Protein AF-A0A6V7IGI0-F1 (afdb_monomer)

Nearest PDB structures (foldseek):
  8glv-assembly1_Fm  TM=7.575E-01  e=4.297E-06  Chlamydomonas reinhardtii
  8j07-assembly1_g1  TM=6.860E-01  e=1.631E-05  Homo sapiens
  8j07-assembly1_r0  TM=7.716E-01  e=4.313E-04  Homo sapiens
  8glv-assembly1_Lo  TM=7.550E-01  e=8.930E-04  Chlamydomonas reinhardtii
  6zyw-assembly1_B  TM=7.122E-01  e=1.014E+00  Tetrahymena thermophila SB210

InterPro domains:
  IPR026983 Dynein heavy chain [PTHR45703] (3-190)
  IPR027417 P-loop containing nucleoside triphosphate hydrolase [G3DSA:3.40.50.300] (93-192)
  IPR027417 P-loop containing nucleoside triphosphate hydrolase [SSF52540] (94-161)
  IPR041466 Dynein heavy chain, AAA 5 extension domain [PF17852] (2-83)

Secondary structure (DSSP, 8-state):
-HHHHHHIIIIITTS-HHHHHHHHHHHHHTTSSS--HHHHHHTT--TT----SSPPSSPPPSSS-GGGEEEE-STT-EEEEHHHHHHTSPPPPTTS-GGG-----HHHHHHHHHHHHHHTTT--------TTSSHHHHHHHIIIIIS-TTTB--------TT--HHHHHHHHHTTSEEEETTEEESSTT-B-

pLDDT: mean 90.81, std 5.13, range [72.56, 97.25]

Mean predicted aligned error: 5.68 Å

Solvent-accessible surface area (backbone atoms only — not comparable to full-atom values): 12210 Å² total; per-residue (Å²): 73,69,67,58,50,50,49,48,53,70,62,51,59,77,48,57,76,86,51,44,59,58,49,36,53,52,57,53,37,58,70,30,61,62,60,53,66,68,56,38,62,74,67,67,53,60,89,83,72,70,35,51,82,67,84,69,95,47,66,75,74,86,69,81,53,71,84,50,46,44,66,43,78,64,85,93,43,47,71,45,52,45,63,59,60,55,70,68,54,78,80,82,66,90,84,59,56,76,94,73,66,75,84,84,42,63,66,54,53,52,48,54,52,51,48,52,60,33,52,78,66,76,40,90,82,85,89,83,77,70,88,90,72,51,62,69,57,53,53,49,47,38,48,71,72,72,41,60,67,79,45,38,48,82,79,90,81,86,85,57,100,82,64,45,72,66,58,51,50,51,60,54,55,77,72,42,43,78,76,51,96,96,39,70,38,53,60,91,85,39,38,106

Radius of gyration: 21.33 Å; Cα contacts (8 Å, |Δi|>4): 155; chains: 1; bounding box: 50×40×55 Å

Organism: NCBI:txid1563983

Foldseek 3Di:
DVVLLCCCCVPVVPDDPVCQVVVQVLSLQLLDLARDPVNCVVVVPDPPSGHDNDHDPADDDPPDGPLQWDWDPPDVIHIDGLVVVQVPDDDDDPPDDPVLDDDDDSVLSVVLVVCVVQVVVVHDDDDDDDPPPCVVVSVCCSQPPVDDCQAEDDDDDDDDPPCDPVNVVCSVVVQWDDPDVVDTADDPNYHD

Sequence (192 aa):
GSFFFSCIWALGGTLMVDHREWFNDLFRALLLPELPEEIKKRFSLPPEITSSSEPYISTIPPEGSVYDYKFSKEGKGRWTPWIEDLKSIPPIPKDIPVNQIIVNTIETVRYFYLFKNLVNQHKPVLLVGPTGTGKSVYIMEFLLKRNNPQVFKPLFITFSAQTTANQTQDMIMSKMDKRKKGVYGAPPGKYW

Structure (mmCIF, N/CA/C/O backbone):
data_AF-A0A6V7IGI0-F1
#
_entry.id   AF-A0A6V7IGI0-F1
#
loop_
_atom_site.group_PDB
_atom_site.id
_atom_site.type_symbol
_atom_site.label_atom_id
_atom_site.label_alt_id
_atom_site.label_comp_id
_atom_site.label_asym_id
_atom_site.label_entity_id
_atom_site.label_seq_id
_atom_site.pdbx_PDB_ins_code
_atom_site.Cartn_x
_atom_site.Cartn_y
_atom_site.Cartn_z
_atom_site.occupancy
_atom_site.B_iso_or_equiv
_atom_site.auth_seq_id
_atom_site.auth_comp_id
_atom_site.auth_asym_id
_atom_site.auth_atom_id
_atom_site.pdbx_PDB_model_num
ATOM 1 N N . GLY A 1 1 ? 1.543 -11.346 -14.920 1.00 89.12 1 GLY A N 1
ATOM 2 C CA . GLY A 1 1 ? 0.614 -10.350 -14.351 1.00 89.12 1 GLY A CA 1
ATOM 3 C C . GLY A 1 1 ? 0.551 -10.383 -12.832 1.00 89.12 1 GLY A C 1
ATOM 4 O O . GLY A 1 1 ? 1.304 -9.658 -12.199 1.00 89.12 1 GLY A O 1
ATOM 5 N N . SER A 1 2 ? -0.303 -11.220 -12.224 1.00 91.75 2 SER A N 1
ATOM 6 C CA . SER A 1 2 ? -0.574 -11.147 -10.769 1.00 91.75 2 SER A CA 1
ATOM 7 C C . SER A 1 2 ? 0.660 -11.331 -9.886 1.00 91.75 2 SER A C 1
ATOM 9 O O . SER A 1 2 ? 0.753 -10.661 -8.866 1.00 91.75 2 SER A O 1
ATOM 11 N N . PHE A 1 3 ? 1.583 -12.222 -10.261 1.00 92.50 3 PHE A N 1
ATOM 12 C CA . PHE A 1 3 ? 2.845 -12.403 -9.541 1.00 92.50 3 PHE A CA 1
ATOM 13 C C . PHE A 1 3 ? 3.661 -11.102 -9.518 1.00 92.50 3 PHE A C 1
ATOM 15 O O . PHE A 1 3 ? 3.985 -10.606 -8.447 1.00 92.50 3 PHE A O 1
ATOM 22 N N . PHE A 1 4 ? 3.87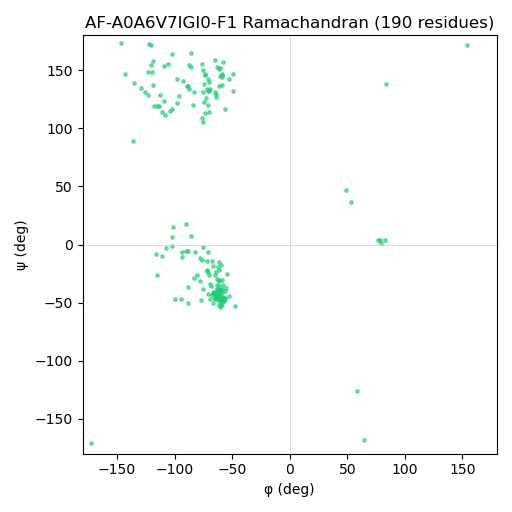6 -10.483 -10.683 1.00 94.69 4 PHE A N 1
ATOM 23 C CA . PHE A 1 4 ? 4.600 -9.213 -10.788 1.00 94.69 4 PHE A CA 1
ATOM 24 C C . PHE A 1 4 ? 3.938 -8.090 -9.996 1.00 94.69 4 PHE A C 1
ATOM 26 O O . PHE A 1 4 ? 4.624 -7.369 -9.282 1.00 94.69 4 PHE A O 1
ATOM 33 N N . PHE A 1 5 ? 2.608 -7.975 -10.067 1.00 96.00 5 PHE A N 1
ATOM 34 C CA . PHE A 1 5 ? 1.870 -6.998 -9.269 1.00 96.00 5 PHE A CA 1
ATOM 35 C C . PHE A 1 5 ? 2.125 -7.190 -7.770 1.00 96.00 5 PHE A C 1
ATOM 37 O O . PHE A 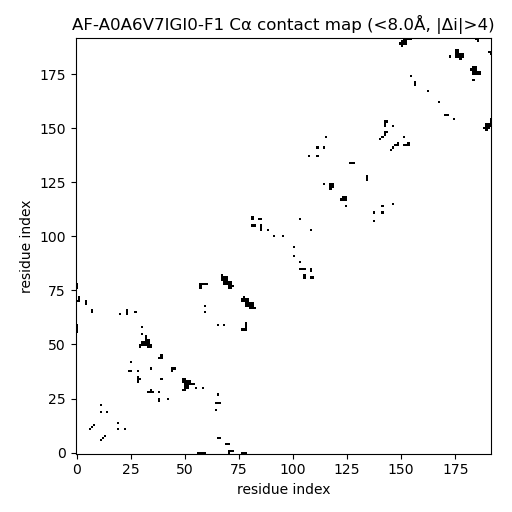1 5 ? 2.424 -6.227 -7.069 1.00 96.00 5 PHE A O 1
ATOM 44 N N . SER A 1 6 ? 2.065 -8.432 -7.285 1.00 95.06 6 SER A N 1
ATOM 45 C CA . SER A 1 6 ? 2.388 -8.739 -5.892 1.00 95.06 6 SER A CA 1
ATOM 46 C C . SER A 1 6 ? 3.836 -8.382 -5.544 1.00 95.06 6 SER A C 1
ATOM 48 O O . SER A 1 6 ? 4.057 -7.774 -4.504 1.00 95.06 6 SER A O 1
ATOM 50 N N . CYS A 1 7 ? 4.813 -8.696 -6.403 1.00 95.38 7 CYS A N 1
ATOM 51 C CA . CYS A 1 7 ? 6.226 -8.366 -6.178 1.00 95.38 7 CYS A CA 1
ATOM 52 C C . CYS A 1 7 ? 6.473 -6.853 -6.099 1.00 95.38 7 CYS A C 1
ATOM 54 O O . CYS A 1 7 ? 7.185 -6.408 -5.202 1.00 95.38 7 CYS A O 1
ATOM 56 N N . ILE A 1 8 ? 5.856 -6.062 -6.985 1.00 96.88 8 ILE A N 1
ATOM 57 C CA . ILE A 1 8 ? 5.980 -4.594 -6.984 1.00 96.88 8 ILE A CA 1
ATOM 58 C C . ILE A 1 8 ? 5.554 -4.022 -5.631 1.00 96.88 8 ILE A C 1
ATOM 60 O O . ILE A 1 8 ? 6.263 -3.203 -5.056 1.00 96.88 8 ILE A O 1
ATOM 64 N N . TRP A 1 9 ? 4.425 -4.474 -5.085 1.00 95.88 9 TRP A N 1
ATOM 65 C CA . TRP A 1 9 ? 3.921 -3.943 -3.818 1.00 95.88 9 TRP A CA 1
ATOM 66 C C . TRP A 1 9 ? 4.562 -4.575 -2.582 1.00 95.88 9 TRP A C 1
ATOM 68 O O . TRP A 1 9 ? 4.677 -3.898 -1.564 1.00 95.88 9 TRP A O 1
ATOM 78 N N . ALA A 1 10 ? 5.010 -5.830 -2.661 1.00 95.00 10 ALA A N 1
ATOM 79 C CA . ALA A 1 10 ? 5.680 -6.510 -1.555 1.00 95.00 10 ALA A CA 1
ATOM 80 C C . ALA A 1 10 ? 7.126 -6.036 -1.354 1.00 95.00 10 ALA A C 1
ATOM 82 O O . ALA A 1 10 ? 7.564 -5.911 -0.216 1.00 95.00 10 ALA A O 1
ATOM 83 N N . LEU A 1 11 ? 7.856 -5.776 -2.443 1.00 95.50 11 LEU A N 1
ATOM 84 C CA . LEU A 1 11 ? 9.265 -5.371 -2.401 1.00 95.50 11 LEU A CA 1
ATOM 85 C C . LEU A 1 11 ? 9.418 -3.858 -2.570 1.00 95.50 11 LEU A C 1
ATOM 87 O O . LEU A 1 11 ? 10.127 -3.204 -1.813 1.00 95.50 11 LEU A O 1
ATOM 91 N N . GLY A 1 12 ? 8.727 -3.295 -3.559 1.00 94.94 12 GLY A N 1
ATOM 92 C CA . GLY A 1 12 ? 8.819 -1.882 -3.908 1.00 94.94 12 GLY A CA 1
ATOM 93 C C . GLY A 1 12 ? 7.989 -0.958 -3.014 1.00 94.94 12 GLY A C 1
ATOM 94 O O . GLY A 1 12 ? 8.333 0.207 -2.817 1.00 94.94 12 GLY A O 1
ATOM 95 N N . GLY A 1 13 ? 6.910 -1.475 -2.416 1.00 91.69 13 GLY A N 1
ATOM 96 C CA . GLY A 1 13 ? 6.000 -0.690 -1.576 1.00 91.69 13 GLY A CA 1
ATOM 97 C C . GLY A 1 13 ? 6.663 -0.090 -0.330 1.00 91.69 13 GLY A C 1
ATOM 98 O O . GLY A 1 13 ? 6.289 1.006 0.088 1.00 91.69 13 GLY A O 1
ATOM 99 N N . THR A 1 14 ? 7.664 -0.775 0.228 1.00 91.38 14 THR A N 1
ATOM 100 C CA . THR A 1 14 ? 8.410 -0.356 1.427 1.00 91.38 14 THR A CA 1
ATOM 101 C C . THR A 1 14 ? 9.618 0.526 1.122 1.00 91.38 14 THR A C 1
ATOM 103 O O . THR A 1 14 ? 10.260 1.012 2.051 1.00 91.38 14 THR A O 1
ATOM 106 N N . LEU A 1 15 ? 9.952 0.729 -0.155 1.00 94.50 15 LEU A N 1
ATOM 107 C CA . LEU A 1 15 ? 11.075 1.573 -0.543 1.00 94.50 15 LEU A CA 1
ATOM 108 C C . LEU A 1 15 ? 10.750 3.054 -0.343 1.00 94.50 15 LEU A C 1
ATOM 110 O O . LEU A 1 15 ? 9.620 3.507 -0.569 1.00 94.50 15 LEU A O 1
ATOM 114 N N . MET A 1 16 ? 11.787 3.813 0.013 1.00 91.19 16 MET A N 1
ATOM 115 C CA . MET A 1 16 ? 11.751 5.274 -0.033 1.00 91.19 16 MET A CA 1
ATOM 116 C C . MET A 1 16 ? 11.495 5.744 -1.466 1.00 91.19 16 MET A C 1
ATOM 118 O O . MET A 1 16 ? 11.873 5.062 -2.419 1.00 91.19 16 MET A O 1
ATOM 122 N N . VAL A 1 17 ? 10.881 6.920 -1.608 1.00 88.25 17 VAL A N 1
ATOM 123 C CA . VAL A 1 17 ? 10.487 7.484 -2.909 1.00 88.25 17 VAL A CA 1
ATOM 124 C C . VAL A 1 17 ? 11.665 7.519 -3.885 1.00 88.25 17 VAL A C 1
ATOM 126 O O . VAL A 1 17 ? 11.524 7.032 -5.003 1.00 88.25 17 VAL A O 1
ATOM 129 N N . ASP A 1 18 ? 12.837 7.950 -3.422 1.00 91.19 18 ASP A N 1
ATOM 130 C CA . ASP A 1 18 ? 14.045 8.088 -4.248 1.00 91.19 18 ASP A CA 1
ATOM 131 C C . ASP A 1 18 ? 14.565 6.747 -4.801 1.00 91.19 18 ASP A C 1
ATOM 133 O O . ASP A 1 18 ? 15.204 6.700 -5.846 1.00 91.19 18 ASP A O 1
ATOM 137 N N . HIS A 1 19 ? 14.245 5.625 -4.146 1.00 94.31 19 HIS A N 1
ATOM 138 C CA . HIS A 1 19 ? 14.654 4.286 -4.589 1.00 94.31 19 HIS A CA 1
ATOM 139 C C . HIS A 1 19 ? 13.601 3.595 -5.466 1.00 94.31 19 HIS A C 1
ATOM 141 O O . HIS A 1 19 ? 13.851 2.515 -6.006 1.00 94.31 19 HIS A O 1
ATOM 147 N N . ARG A 1 20 ? 12.408 4.184 -5.624 1.00 94.75 20 ARG A N 1
ATOM 148 C CA . ARG A 1 20 ? 11.345 3.594 -6.451 1.00 94.75 20 ARG A CA 1
ATOM 149 C C . ARG A 1 20 ? 11.687 3.619 -7.931 1.00 94.75 20 ARG A C 1
ATOM 151 O O . ARG A 1 20 ? 11.319 2.682 -8.634 1.00 94.75 20 ARG A O 1
ATOM 158 N N . GLU A 1 21 ? 12.399 4.644 -8.389 1.00 95.12 21 GLU A N 1
ATOM 159 C CA . GLU A 1 21 ? 12.893 4.716 -9.765 1.00 95.12 21 GLU A CA 1
ATOM 160 C C . GLU A 1 21 ? 13.897 3.593 -10.040 1.00 95.12 21 GLU A C 1
ATOM 162 O O . GLU A 1 21 ? 13.748 2.841 -10.997 1.00 95.12 21 GLU A O 1
ATOM 167 N N . TRP A 1 22 ? 14.842 3.370 -9.124 1.00 95.75 22 TRP A N 1
ATOM 168 C CA . TRP A 1 22 ? 15.826 2.295 -9.257 1.00 95.75 22 TRP A CA 1
ATOM 169 C C . TRP A 1 22 ? 15.163 0.917 -9.259 1.00 95.75 22 TRP A C 1
ATOM 171 O O . TRP A 1 22 ? 15.516 0.054 -10.060 1.00 95.75 22 TRP A O 1
ATOM 181 N N . PHE A 1 23 ? 14.164 0.719 -8.394 1.00 97.06 23 PHE A N 1
ATOM 182 C CA . PHE A 1 23 ? 13.358 -0.495 -8.409 1.00 97.06 23 PHE A CA 1
ATOM 183 C C . PHE A 1 23 ? 12.609 -0.663 -9.731 1.00 97.06 23 PHE A C 1
ATOM 185 O O . PHE A 1 23 ? 12.586 -1.764 -10.264 1.00 97.06 23 PHE A O 1
ATOM 192 N N . ASN A 1 24 ? 12.004 0.401 -10.266 1.00 96.56 24 ASN A N 1
ATOM 193 C CA . ASN A 1 24 ? 11.331 0.361 -11.561 1.00 96.56 24 ASN A CA 1
ATOM 194 C C . ASN A 1 24 ? 12.285 -0.095 -12.672 1.00 96.56 24 ASN A C 1
ATOM 196 O O . ASN A 1 24 ? 11.934 -1.004 -13.422 1.00 96.56 24 ASN A O 1
ATOM 200 N N . ASP A 1 25 ? 13.478 0.496 -12.740 1.00 95.38 25 ASP A N 1
ATOM 201 C CA . ASP A 1 25 ? 14.475 0.186 -13.766 1.00 95.38 25 ASP A CA 1
ATOM 202 C C . ASP A 1 25 ? 14.909 -1.277 -13.683 1.00 95.38 25 ASP A C 1
ATOM 204 O O . ASP A 1 25 ? 14.822 -2.013 -14.667 1.00 95.38 25 ASP A O 1
ATOM 208 N N . LEU A 1 26 ? 15.309 -1.724 -12.487 1.00 95.12 26 LEU A N 1
ATOM 209 C CA . LEU A 1 26 ? 15.742 -3.100 -12.259 1.00 95.12 26 LEU A CA 1
ATOM 210 C C . LEU A 1 26 ? 14.607 -4.095 -12.526 1.00 95.12 26 LEU A C 1
ATOM 212 O O . LEU A 1 26 ? 14.804 -5.091 -13.218 1.00 95.12 26 LEU A O 1
ATOM 216 N N . PHE A 1 27 ? 13.407 -3.824 -12.009 1.00 94.94 27 PHE A N 1
ATOM 217 C CA . PHE A 1 27 ? 12.264 -4.716 -12.164 1.00 94.94 27 PHE A CA 1
ATOM 218 C C . PHE A 1 27 ? 11.872 -4.867 -13.634 1.00 94.94 27 PHE A C 1
ATOM 220 O O . PHE A 1 27 ? 11.616 -5.980 -14.077 1.00 94.94 27 PHE A O 1
ATOM 227 N N . ARG A 1 28 ? 11.858 -3.775 -14.411 1.00 93.75 28 ARG A N 1
ATOM 228 C CA . ARG A 1 28 ? 11.583 -3.831 -15.854 1.00 93.75 28 ARG A CA 1
ATOM 229 C C . ARG A 1 28 ? 12.689 -4.555 -16.614 1.00 93.75 28 ARG A C 1
ATOM 231 O O . ARG A 1 28 ? 12.373 -5.366 -17.478 1.00 93.75 28 ARG A O 1
ATOM 238 N N . ALA A 1 29 ? 13.953 -4.310 -16.275 1.00 92.44 29 ALA A N 1
ATOM 239 C CA . ALA A 1 29 ? 15.090 -4.961 -16.916 1.00 92.44 29 ALA A CA 1
ATOM 240 C C . ALA A 1 29 ? 15.066 -6.490 -16.740 1.00 92.44 29 ALA A C 1
ATOM 242 O O . ALA A 1 29 ? 15.304 -7.217 -17.699 1.00 92.44 29 ALA A O 1
ATOM 243 N N . LEU A 1 30 ? 14.679 -6.982 -15.557 1.00 90.94 30 LEU A N 1
ATOM 244 C CA . LEU A 1 30 ? 14.511 -8.418 -15.282 1.00 90.94 30 LEU A CA 1
ATOM 245 C C . LEU A 1 30 ? 13.344 -9.069 -16.051 1.00 90.94 30 LEU A C 1
ATOM 247 O O . LEU A 1 30 ? 13.241 -10.295 -16.099 1.00 90.94 30 LEU A O 1
ATOM 251 N N . LEU A 1 31 ? 12.446 -8.269 -16.635 1.00 89.81 31 LEU A N 1
ATOM 252 C CA . LEU A 1 31 ? 11.351 -8.756 -17.476 1.00 89.81 31 LEU A CA 1
ATOM 253 C C . LEU A 1 31 ? 11.697 -8.783 -18.970 1.00 89.81 31 LEU A C 1
ATOM 255 O O . LEU A 1 31 ? 10.915 -9.332 -19.748 1.00 89.81 31 LEU A O 1
ATOM 259 N N . LEU A 1 32 ? 12.822 -8.186 -19.377 1.00 88.12 32 LEU A N 1
ATOM 260 C CA . LEU A 1 32 ? 13.300 -8.242 -20.758 1.00 88.12 32 LEU A CA 1
ATOM 261 C C . LEU A 1 32 ? 13.903 -9.618 -21.053 1.00 88.12 32 LEU A C 1
ATOM 263 O O . LEU A 1 32 ? 14.470 -10.203 -20.136 1.00 88.12 32 LEU A O 1
ATOM 267 N N . PRO A 1 33 ? 13.857 -10.114 -22.305 1.00 86.31 33 PRO A N 1
ATOM 268 C CA . PRO A 1 33 ? 14.473 -11.393 -22.677 1.00 86.31 33 PRO A CA 1
ATOM 269 C C . PRO A 1 33 ? 15.982 -11.443 -22.413 1.00 86.31 33 PRO A C 1
ATOM 271 O O . PRO A 1 33 ? 16.534 -12.496 -22.111 1.00 86.31 33 PRO A O 1
ATOM 274 N N . GLU A 1 34 ? 16.642 -10.289 -22.505 1.00 87.62 34 GLU A N 1
ATOM 275 C CA . GLU A 1 34 ? 18.059 -10.119 -22.219 1.00 87.62 34 GLU A CA 1
ATOM 276 C C . GLU A 1 34 ? 18.250 -8.954 -21.249 1.00 87.62 34 GLU A C 1
ATOM 278 O O . GLU A 1 34 ? 17.646 -7.888 -21.400 1.00 87.62 34 GLU A O 1
ATOM 283 N N . LEU A 1 35 ? 19.085 -9.175 -20.235 1.00 90.19 35 LEU A N 1
ATOM 284 C CA . LEU A 1 35 ? 19.354 -8.197 -19.192 1.00 90.19 35 LEU A CA 1
ATOM 285 C C . LEU A 1 35 ? 20.442 -7.214 -19.662 1.00 90.19 35 LEU A C 1
ATOM 287 O O . LEU A 1 35 ? 21.566 -7.658 -19.908 1.00 90.19 35 LEU A O 1
ATOM 291 N N . PRO A 1 36 ? 20.164 -5.898 -19.742 1.00 92.12 36 PRO A N 1
ATOM 292 C CA . PRO A 1 36 ? 21.145 -4.925 -20.213 1.00 92.12 36 PRO A CA 1
ATOM 293 C C . PRO A 1 36 ? 22.400 -4.877 -19.330 1.00 92.12 36 PRO A C 1
ATOM 295 O O . PRO A 1 36 ? 22.296 -4.807 -18.103 1.00 92.12 36 PRO A O 1
ATOM 298 N N . GLU A 1 37 ? 23.583 -4.829 -19.948 1.00 91.38 37 GLU A N 1
ATOM 299 C CA . GLU A 1 37 ? 24.873 -4.767 -19.236 1.00 91.38 37 GLU A CA 1
ATOM 300 C C . GLU A 1 37 ? 24.983 -3.560 -18.296 1.00 91.38 37 GLU A C 1
ATOM 302 O O . GLU A 1 37 ? 25.521 -3.670 -17.194 1.00 91.38 37 GLU A O 1
ATOM 307 N N . GLU A 1 38 ? 24.398 -2.422 -18.677 1.00 93.88 38 GLU A N 1
ATOM 308 C CA . GLU A 1 38 ? 24.365 -1.229 -17.825 1.00 93.88 38 GLU A CA 1
ATOM 309 C C . GLU A 1 38 ? 23.621 -1.489 -16.507 1.00 93.88 38 GLU A C 1
ATOM 311 O O . GLU A 1 38 ? 24.067 -1.065 -15.444 1.00 93.88 38 GLU A O 1
ATOM 316 N N . ILE A 1 39 ? 22.525 -2.254 -16.541 1.00 94.12 39 ILE A N 1
ATOM 317 C CA . ILE A 1 39 ? 21.769 -2.629 -15.339 1.00 94.12 39 ILE A CA 1
ATOM 318 C C . ILE A 1 39 ? 22.570 -3.624 -14.498 1.00 94.12 39 ILE A C 1
ATOM 320 O O . ILE A 1 39 ? 22.653 -3.455 -13.280 1.00 94.12 39 ILE A O 1
ATOM 324 N N . LYS A 1 40 ? 23.209 -4.621 -15.128 1.00 92.25 40 LYS A N 1
ATOM 325 C CA . LYS A 1 40 ? 24.082 -5.574 -14.420 1.00 92.25 40 LYS A CA 1
ATOM 326 C C . LYS A 1 40 ? 25.183 -4.852 -13.654 1.00 92.25 40 LYS A C 1
ATOM 328 O O . LYS A 1 40 ? 25.385 -5.129 -12.474 1.00 92.25 40 LYS A O 1
ATOM 333 N N . LYS A 1 41 ? 25.840 -3.886 -14.301 1.00 93.81 41 LYS A N 1
ATOM 334 C CA . LYS A 1 41 ? 26.906 -3.080 -13.704 1.00 93.81 41 LYS A CA 1
ATOM 335 C C . LYS A 1 41 ? 26.381 -2.135 -12.623 1.00 93.81 41 LYS A C 1
ATOM 337 O O . LYS A 1 41 ? 26.961 -2.082 -11.543 1.00 93.81 41 LYS A O 1
ATOM 342 N N . ARG A 1 42 ? 25.284 -1.415 -12.884 1.00 95.06 42 ARG A N 1
ATOM 343 C CA . ARG A 1 42 ? 24.688 -0.445 -11.947 1.00 95.06 42 ARG A CA 1
ATOM 344 C C . ARG A 1 42 ? 24.244 -1.093 -10.636 1.00 95.06 42 ARG A C 1
ATOM 346 O O . ARG A 1 42 ? 24.414 -0.488 -9.582 1.00 95.06 42 ARG A O 1
ATOM 353 N N . PHE A 1 43 ? 23.677 -2.297 -10.699 1.00 94.00 43 PHE A N 1
ATOM 354 C CA . PHE A 1 43 ? 23.161 -3.017 -9.530 1.00 94.00 43 PHE A CA 1
ATOM 355 C C . PHE A 1 43 ? 24.087 -4.136 -9.031 1.00 94.00 43 PHE A C 1
ATOM 357 O O . PHE A 1 43 ? 23.700 -4.868 -8.123 1.00 94.00 43 PHE A O 1
ATOM 364 N N . SER A 1 44 ? 25.293 -4.266 -9.595 1.00 94.25 44 SER A N 1
ATOM 365 C CA . SER A 1 44 ? 26.273 -5.306 -9.246 1.00 94.25 44 SER A CA 1
ATOM 366 C C . SER A 1 44 ? 25.662 -6.713 -9.223 1.00 94.25 44 SER A C 1
ATOM 368 O O . SER A 1 44 ? 25.824 -7.461 -8.257 1.00 94.25 44 SER A O 1
ATOM 370 N N . LEU A 1 45 ? 24.900 -7.053 -10.267 1.00 92.19 45 LEU A N 1
ATOM 371 C CA . LEU A 1 45 ? 24.163 -8.314 -10.321 1.00 92.19 45 LEU A CA 1
ATOM 372 C C . LEU A 1 45 ? 25.122 -9.500 -10.530 1.00 92.19 45 LEU A C 1
ATOM 374 O O . LEU A 1 45 ? 25.984 -9.427 -11.410 1.00 92.19 45 LEU A O 1
ATOM 378 N N . PRO A 1 46 ? 24.969 -10.599 -9.765 1.00 90.69 46 PRO A N 1
ATOM 379 C CA . PRO A 1 46 ? 25.728 -11.823 -9.991 1.00 90.69 46 PRO A CA 1
ATOM 380 C C . PRO A 1 46 ? 25.502 -12.388 -11.404 1.00 90.69 46 PRO A C 1
ATOM 382 O O . PRO A 1 46 ? 24.389 -12.269 -11.929 1.00 90.69 46 PRO A O 1
ATOM 385 N N . PRO A 1 47 ? 26.513 -13.030 -12.018 1.00 85.38 47 PRO A N 1
ATOM 386 C CA . PRO A 1 47 ? 26.417 -13.569 -13.377 1.00 85.38 47 PRO A CA 1
ATOM 387 C C . PRO A 1 47 ? 25.357 -14.671 -13.527 1.00 85.38 47 PRO A C 1
ATOM 389 O O . PRO A 1 47 ? 24.898 -14.933 -14.636 1.00 85.38 47 PRO A O 1
ATOM 392 N N . GLU A 1 48 ? 24.937 -15.301 -12.429 1.00 87.81 48 GLU A N 1
ATOM 393 C CA . GLU A 1 48 ? 23.872 -16.304 -12.402 1.00 87.81 48 GLU A CA 1
ATOM 394 C C . GLU A 1 48 ? 22.479 -15.691 -12.615 1.00 87.81 48 GLU A C 1
ATOM 396 O O . GLU A 1 48 ? 21.549 -16.395 -13.019 1.00 87.81 48 GLU A O 1
ATOM 401 N N . ILE A 1 49 ? 22.311 -14.386 -12.354 1.00 85.25 49 ILE A N 1
ATOM 402 C CA . ILE A 1 49 ? 21.046 -13.692 -12.595 1.00 85.25 49 ILE A CA 1
ATOM 403 C C . ILE A 1 49 ? 20.895 -13.459 -14.094 1.00 85.25 49 ILE A C 1
ATOM 405 O O . ILE A 1 49 ? 21.507 -12.573 -14.691 1.00 85.25 49 ILE A O 1
ATOM 409 N N . THR A 1 50 ? 20.017 -14.255 -14.689 1.00 79.12 50 THR A N 1
ATOM 410 C CA . THR A 1 50 ? 19.655 -14.176 -16.099 1.00 79.12 50 THR A CA 1
ATOM 411 C C . THR A 1 50 ? 18.164 -13.905 -16.247 1.00 79.12 50 THR A C 1
ATOM 413 O O . THR A 1 50 ? 17.358 -14.192 -15.357 1.00 79.12 50 THR A O 1
ATOM 416 N N . SER A 1 51 ? 17.802 -13.300 -17.372 1.00 80.19 51 SER A N 1
ATOM 417 C CA . SER A 1 51 ? 16.408 -13.108 -17.747 1.00 80.19 51 SER A CA 1
ATOM 418 C C . SER A 1 51 ? 15.783 -14.404 -18.262 1.00 80.19 51 SER A C 1
ATOM 420 O O . SER A 1 51 ? 16.472 -15.281 -18.779 1.00 80.19 51 SER A O 1
ATOM 422 N N . SER A 1 52 ? 14.455 -14.505 -18.163 1.00 76.69 52 SER A N 1
ATOM 423 C CA . SER A 1 52 ? 13.702 -15.586 -18.809 1.00 76.69 52 SER A CA 1
ATOM 424 C C . SER A 1 52 ? 13.836 -15.490 -20.330 1.00 76.69 52 SER A C 1
ATOM 426 O O . SER A 1 52 ? 13.559 -14.438 -20.904 1.00 76.69 52 SER A O 1
ATOM 428 N N . SER A 1 53 ? 14.194 -16.600 -20.982 1.00 72.56 53 SER A N 1
ATOM 429 C CA . SER A 1 53 ? 14.225 -16.704 -22.447 1.00 72.56 53 SER A CA 1
ATOM 430 C C . SER A 1 53 ? 12.824 -16.716 -23.069 1.00 72.56 53 SER A C 1
ATOM 432 O O . SER A 1 53 ? 12.661 -16.347 -24.231 1.00 72.56 53 SER A O 1
ATOM 434 N N . GLU A 1 54 ? 11.802 -17.113 -22.306 1.00 80.50 54 GLU A N 1
ATOM 435 C CA . GLU A 1 54 ? 10.415 -17.123 -22.767 1.00 80.50 54 GLU A CA 1
ATOM 436 C C . GLU A 1 54 ? 9.712 -15.783 -22.499 1.00 80.50 54 GLU A C 1
ATOM 438 O O . GLU A 1 54 ? 9.822 -15.239 -21.390 1.00 80.50 54 GLU A O 1
ATOM 443 N N . PRO A 1 55 ? 8.940 -15.257 -23.473 1.00 78.44 55 PRO A N 1
ATOM 444 C CA . PRO A 1 55 ? 8.210 -14.012 -23.304 1.00 78.44 55 PRO A CA 1
ATOM 445 C C . PRO A 1 55 ? 7.057 -14.178 -22.311 1.00 78.44 55 PRO A C 1
ATOM 447 O O . PRO A 1 55 ? 6.236 -15.093 -22.401 1.00 78.44 55 PRO A O 1
ATOM 450 N N . TYR A 1 56 ? 6.935 -13.232 -21.382 1.00 85.50 56 TYR A N 1
ATOM 451 C CA . TYR A 1 56 ? 5.817 -13.217 -20.446 1.00 85.50 56 TYR A CA 1
ATOM 452 C C . TYR A 1 56 ? 4.501 -12.858 -21.146 1.00 85.50 56 TYR A C 1
ATOM 454 O O . TYR A 1 56 ? 4.391 -11.840 -21.821 1.00 85.50 56 TYR A O 1
ATOM 462 N N . ILE A 1 57 ? 3.452 -13.640 -20.881 1.00 82.94 57 ILE A N 1
ATOM 463 C CA . ILE A 1 57 ? 2.111 -13.471 -21.477 1.00 82.94 57 ILE A CA 1
ATOM 464 C C . ILE A 1 57 ? 1.479 -12.109 -21.132 1.00 82.94 57 ILE A C 1
ATOM 466 O O . ILE A 1 57 ? 0.675 -11.572 -21.887 1.00 82.94 57 ILE A O 1
ATOM 470 N N . SER A 1 58 ? 1.802 -11.556 -19.960 1.00 86.25 58 SER A N 1
ATOM 471 C CA . SER A 1 58 ? 1.207 -10.315 -19.459 1.00 86.25 58 SER A CA 1
ATOM 472 C C . SER A 1 58 ? 2.282 -9.411 -18.865 1.00 86.25 58 SER A C 1
ATOM 474 O O . SER A 1 58 ? 2.583 -9.481 -17.663 1.00 86.25 58 SER A O 1
ATOM 476 N N . THR A 1 59 ? 2.848 -8.585 -19.740 1.00 88.69 59 THR A N 1
ATOM 477 C CA . THR A 1 59 ? 3.852 -7.560 -19.450 1.00 88.69 59 THR A CA 1
ATOM 478 C C . THR A 1 59 ? 3.204 -6.250 -19.006 1.00 88.69 59 THR A C 1
ATOM 480 O O . THR A 1 59 ? 2.050 -5.961 -19.324 1.00 88.69 59 THR A O 1
ATOM 483 N N . ILE A 1 60 ? 3.945 -5.480 -18.213 1.00 93.94 60 ILE A N 1
ATOM 484 C CA . ILE A 1 60 ? 3.542 -4.142 -17.768 1.00 93.94 60 ILE A CA 1
ATOM 485 C C . ILE A 1 60 ? 3.708 -3.186 -18.960 1.00 93.94 60 ILE A C 1
ATOM 487 O O . ILE A 1 60 ? 4.733 -3.294 -19.640 1.00 93.94 60 ILE A O 1
ATOM 491 N N . PRO A 1 61 ? 2.770 -2.252 -19.211 1.00 94.81 61 PRO A N 1
ATOM 492 C CA . PRO A 1 61 ? 2.925 -1.263 -20.274 1.00 94.81 61 PRO A CA 1
ATOM 493 C C . PRO A 1 61 ? 4.264 -0.510 -20.166 1.00 94.81 61 PRO A C 1
ATOM 495 O O . PRO A 1 61 ? 4.747 -0.279 -19.047 1.00 94.81 61 PRO A O 1
ATOM 498 N N . PRO A 1 62 ? 4.921 -0.195 -21.295 1.00 91.81 62 PRO A N 1
ATOM 499 C CA . PRO A 1 62 ? 6.267 0.374 -21.290 1.00 91.81 62 PRO A CA 1
ATOM 500 C C . PRO A 1 62 ? 6.307 1.815 -20.767 1.00 91.81 62 PRO A C 1
ATOM 502 O O . PRO A 1 62 ? 7.328 2.230 -20.226 1.00 91.81 62 PRO A O 1
ATOM 505 N N . GLU A 1 63 ? 5.210 2.563 -20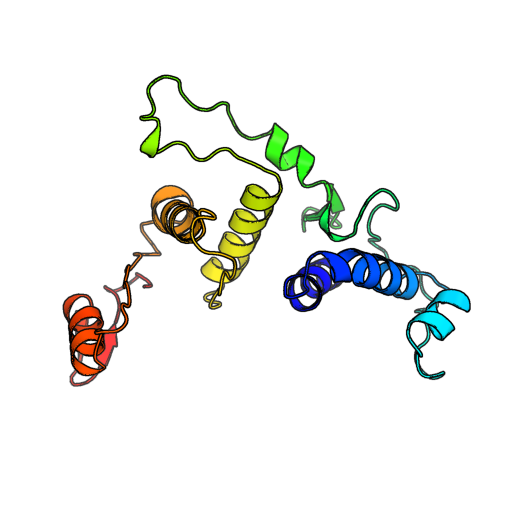.874 1.00 94.38 63 GLU A N 1
ATOM 506 C CA . GLU A 1 63 ? 5.132 3.950 -20.430 1.00 94.38 63 GLU A CA 1
ATOM 507 C C . GLU A 1 63 ? 5.070 4.047 -18.902 1.00 94.38 63 GLU A C 1
ATOM 509 O O . GLU A 1 63 ? 4.436 3.228 -18.236 1.00 94.38 63 GLU A O 1
ATOM 514 N N . GLY A 1 64 ? 5.673 5.089 -18.333 1.00 94.19 64 GLY A N 1
ATOM 515 C CA . GLY A 1 64 ? 5.594 5.369 -16.899 1.00 94.19 64 GLY A CA 1
ATOM 516 C C . GLY A 1 64 ? 6.245 4.305 -16.009 1.00 94.19 64 GLY A C 1
ATOM 517 O O . GLY A 1 64 ? 6.983 3.418 -16.447 1.00 94.19 64 GLY A O 1
ATOM 518 N N . SER A 1 65 ? 5.977 4.398 -14.712 1.00 95.94 65 SER A N 1
ATOM 519 C CA . SER A 1 65 ? 6.557 3.520 -13.705 1.00 95.94 65 SER A CA 1
ATOM 520 C C . SER A 1 65 ? 5.734 2.247 -13.502 1.00 95.94 65 SER A C 1
ATOM 522 O O . SER A 1 65 ? 4.514 2.242 -13.657 1.00 95.94 65 SER A O 1
ATOM 524 N N . VAL A 1 66 ? 6.367 1.165 -13.039 1.00 96.94 66 VAL A N 1
ATOM 525 C CA . VAL A 1 66 ? 5.659 -0.052 -12.592 1.00 96.94 66 VAL A CA 1
ATOM 526 C C . VAL A 1 66 ? 4.595 0.233 -11.519 1.00 96.94 66 VAL A C 1
ATOM 528 O O . VAL A 1 66 ? 3.610 -0.497 -11.418 1.00 96.94 66 VAL A O 1
ATOM 531 N N . TYR A 1 67 ? 4.751 1.315 -10.746 1.00 96.50 67 TYR A N 1
ATOM 532 C CA . TYR A 1 67 ? 3.782 1.745 -9.733 1.00 96.50 67 TYR A CA 1
ATOM 533 C C . TYR A 1 67 ? 2.540 2.431 -10.317 1.00 96.50 67 TYR A C 1
ATOM 535 O O . TYR A 1 67 ? 1.553 2.615 -9.598 1.00 96.50 67 TYR A O 1
ATOM 543 N N . ASP A 1 68 ? 2.545 2.814 -11.594 1.00 96.69 68 ASP A N 1
ATOM 544 C CA . ASP A 1 68 ? 1.439 3.526 -12.250 1.00 96.69 68 ASP A CA 1
ATOM 545 C C . ASP A 1 68 ? 0.318 2.600 -12.717 1.00 96.69 68 ASP A C 1
ATOM 547 O O . ASP A 1 68 ? -0.770 3.071 -13.054 1.00 96.69 68 ASP A O 1
ATOM 551 N N . TYR A 1 69 ? 0.522 1.288 -12.597 1.00 97.25 69 TYR A N 1
ATOM 552 C CA . TYR A 1 69 ? -0.418 0.277 -13.052 1.00 97.25 69 TYR A CA 1
ATOM 553 C C . TYR A 1 69 ? -0.915 -0.628 -11.927 1.00 97.25 69 TYR A C 1
ATOM 555 O O . TYR A 1 69 ? -0.198 -0.973 -10.982 1.00 97.25 69 TYR A O 1
ATOM 563 N N . LYS A 1 70 ? -2.159 -1.079 -12.080 1.00 96.12 70 LYS A N 1
ATOM 564 C CA . LYS A 1 70 ? -2.731 -2.212 -11.358 1.00 96.12 70 LYS A CA 1
ATOM 565 C C . LYS A 1 70 ? -2.925 -3.391 -12.293 1.00 96.12 70 LYS A C 1
ATOM 567 O O . LYS A 1 70 ? -3.144 -3.212 -13.489 1.00 96.12 70 LYS A O 1
ATOM 572 N N . PHE A 1 71 ? -2.903 -4.593 -11.732 1.00 95.81 71 PHE A N 1
ATOM 573 C CA . PHE A 1 71 ? -3.227 -5.804 -12.472 1.00 95.81 71 PHE A CA 1
ATOM 574 C C . PHE A 1 71 ? -4.648 -6.272 -12.143 1.00 95.81 71 PHE A C 1
ATOM 576 O O . PHE A 1 71 ? -4.936 -6.639 -11.002 1.00 95.81 71 PHE A O 1
ATOM 583 N N . SER A 1 72 ? -5.521 -6.281 -13.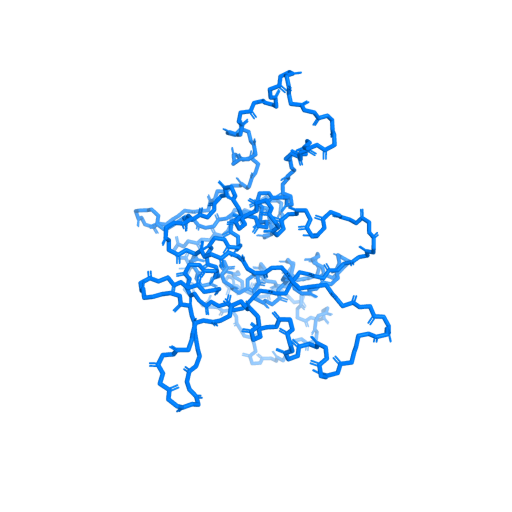150 1.00 92.31 72 SER A N 1
ATOM 584 C CA . SER A 1 72 ? -6.847 -6.894 -13.086 1.00 92.31 72 SER A CA 1
ATOM 585 C C . SER A 1 72 ? -6.754 -8.368 -13.474 1.00 92.31 72 SER A C 1
ATOM 587 O O . SER A 1 72 ? -6.131 -8.710 -14.478 1.00 92.31 72 SER A O 1
ATOM 589 N N . LYS A 1 73 ? -7.396 -9.241 -12.690 1.00 89.50 73 LYS A N 1
ATOM 590 C CA . LYS A 1 73 ? -7.500 -10.687 -12.963 1.00 89.50 73 LYS A CA 1
ATOM 591 C C . LYS A 1 73 ? -8.672 -11.037 -13.897 1.00 89.50 73 LYS A C 1
ATOM 593 O O . LYS A 1 73 ? -8.972 -12.211 -14.069 1.00 89.50 73 LYS A O 1
ATOM 598 N N . GLU A 1 74 ? -9.351 -10.042 -14.466 1.00 86.06 74 GLU A N 1
ATOM 599 C CA . GLU A 1 74 ? -10.455 -10.245 -15.412 1.00 86.06 74 GLU A CA 1
ATOM 600 C C . GLU A 1 74 ? -9.963 -10.911 -16.710 1.00 86.06 74 GLU A C 1
ATOM 602 O O . GLU A 1 74 ? -8.985 -10.468 -17.319 1.00 86.06 74 GLU A O 1
ATOM 607 N N . GLY A 1 75 ? -10.655 -11.964 -17.157 1.00 85.62 75 GLY A N 1
ATOM 608 C CA . GLY A 1 75 ? -10.313 -12.693 -18.382 1.00 85.62 75 GLY A CA 1
ATOM 609 C C . GLY A 1 75 ? -8.893 -13.273 -18.346 1.00 85.62 75 GLY A C 1
ATOM 610 O O . GLY A 1 75 ? -8.526 -13.978 -17.412 1.00 85.62 75 GLY A O 1
ATOM 611 N N . LYS A 1 76 ? -8.077 -12.959 -19.362 1.00 83.44 76 LYS A N 1
ATOM 612 C CA . LYS A 1 76 ? -6.654 -13.360 -19.427 1.00 83.44 76 LYS A CA 1
ATOM 613 C C . LYS A 1 76 ? -5.740 -12.533 -18.505 1.00 83.44 76 LYS A C 1
ATOM 615 O O . LYS A 1 76 ? -4.545 -12.806 -18.411 1.00 83.44 76 LYS A O 1
ATOM 620 N N . GLY A 1 77 ? -6.304 -11.546 -17.813 1.00 90.00 77 GLY A N 1
ATOM 621 C CA . GLY A 1 77 ? -5.594 -10.589 -16.985 1.00 90.00 77 GLY A CA 1
ATOM 622 C C . GLY A 1 77 ? -5.032 -9.423 -17.792 1.00 90.00 77 GLY A C 1
ATOM 623 O O . GLY A 1 77 ? -4.501 -9.597 -18.888 1.00 90.00 77 GLY A O 1
ATOM 624 N N . ARG A 1 78 ? -5.150 -8.213 -17.246 1.00 93.31 78 ARG A N 1
ATOM 625 C CA . ARG A 1 78 ? -4.727 -6.977 -17.917 1.00 93.31 78 ARG A CA 1
ATOM 626 C C . ARG A 1 78 ? -4.133 -5.984 -16.932 1.00 93.31 78 ARG A C 1
ATOM 628 O O . ARG A 1 78 ? -4.568 -5.904 -15.783 1.00 93.31 78 ARG A O 1
ATOM 635 N N . TRP A 1 79 ? -3.160 -5.217 -17.400 1.00 95.69 79 TRP A N 1
ATOM 636 C CA . TRP A 1 79 ? -2.651 -4.059 -16.677 1.00 95.69 79 TRP A CA 1
ATOM 637 C C . TRP A 1 79 ? -3.471 -2.831 -17.047 1.00 95.69 79 TRP A C 1
ATOM 639 O O . TRP A 1 79 ? -3.787 -2.624 -18.215 1.00 95.69 79 TRP A O 1
ATOM 649 N N . THR A 1 80 ? -3.828 -2.035 -16.050 1.00 95.50 80 THR A N 1
ATOM 650 C CA . THR A 1 80 ? -4.605 -0.803 -16.225 1.00 95.50 80 THR A CA 1
ATOM 651 C C . THR A 1 80 ? -3.984 0.294 -15.382 1.0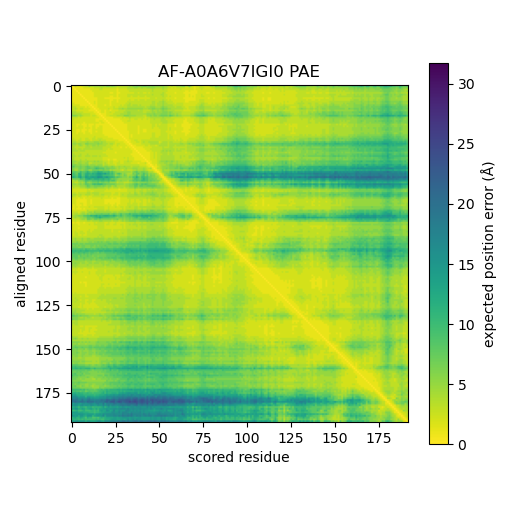0 95.50 80 THR A C 1
ATOM 653 O O . THR A 1 80 ? -3.603 0.012 -14.241 1.00 95.50 80 THR A O 1
ATOM 656 N N . PRO A 1 81 ? -3.883 1.527 -15.879 1.00 96.75 81 PRO A N 1
ATOM 657 C CA . PRO A 1 81 ? -3.294 2.607 -15.111 1.00 96.75 81 PRO A CA 1
ATOM 658 C C . PRO A 1 81 ? -4.216 3.024 -13.954 1.00 96.75 81 PRO A C 1
ATOM 660 O O . PRO A 1 81 ? -5.436 3.095 -14.102 1.00 96.75 81 PRO A O 1
ATOM 663 N N . TRP A 1 82 ? -3.644 3.354 -12.794 1.00 97.19 82 TRP A N 1
ATOM 664 C CA . TRP A 1 82 ? -4.420 3.811 -11.626 1.00 97.19 82 TRP A CA 1
ATOM 665 C C . TRP A 1 82 ? -5.198 5.106 -11.887 1.00 97.19 82 TRP A C 1
ATOM 667 O O . TRP A 1 82 ? -6.172 5.398 -11.196 1.00 97.19 82 TRP A O 1
ATOM 677 N N . ILE A 1 83 ? -4.777 5.891 -12.881 1.00 96.38 83 ILE A N 1
ATOM 678 C CA . ILE A 1 83 ? -5.453 7.132 -13.259 1.00 96.38 83 ILE A CA 1
ATOM 679 C C . ILE A 1 83 ? -6.885 6.890 -13.755 1.00 96.38 83 ILE A C 1
ATOM 681 O O . ILE A 1 83 ? -7.741 7.749 -13.565 1.00 96.38 83 ILE A O 1
ATOM 685 N N . GLU A 1 84 ? -7.168 5.732 -14.360 1.00 95.31 84 GLU A N 1
ATOM 686 C CA . GLU A 1 84 ? -8.526 5.370 -14.786 1.00 95.31 84 GLU A CA 1
ATOM 687 C C . GLU A 1 84 ? -9.452 5.204 -13.580 1.00 95.31 84 GLU A C 1
ATOM 689 O O . GLU A 1 84 ? -10.563 5.735 -13.575 1.00 95.31 84 GLU A O 1
ATOM 694 N N . ASP A 1 85 ? -8.961 4.563 -12.518 1.00 94.75 85 ASP A N 1
ATOM 695 C CA . ASP A 1 85 ? -9.707 4.423 -11.268 1.00 94.75 85 ASP A CA 1
ATOM 696 C C . ASP A 1 85 ? -9.974 5.781 -10.633 1.00 94.75 85 ASP A C 1
ATOM 698 O O . ASP A 1 85 ? -11.095 6.041 -10.209 1.00 94.75 85 ASP A O 1
ATOM 702 N N . LEU A 1 86 ? -8.977 6.670 -10.613 1.00 95.44 86 LEU A N 1
ATOM 703 C CA . LEU A 1 86 ? -9.150 8.019 -10.081 1.00 95.44 86 LEU A CA 1
ATOM 704 C C . LEU A 1 86 ? -10.235 8.792 -10.845 1.00 95.44 86 LEU A C 1
ATOM 706 O O . LEU A 1 86 ? -11.095 9.409 -10.223 1.00 95.44 86 LEU A O 1
ATOM 710 N N . LYS A 1 87 ? -10.227 8.722 -12.182 1.00 94.75 87 LYS A N 1
ATOM 711 C CA . LYS A 1 87 ? -11.230 9.375 -13.042 1.00 94.75 87 LYS A CA 1
ATOM 712 C C . LYS A 1 87 ? -12.640 8.813 -12.851 1.00 94.75 87 LYS A C 1
ATOM 714 O O . LYS A 1 87 ? -13.606 9.523 -13.107 1.00 94.75 87 LYS A O 1
ATOM 719 N N . SER A 1 88 ? -12.762 7.557 -12.419 1.00 93.62 88 SER A N 1
ATOM 720 C CA . SER A 1 88 ? -14.056 6.911 -12.167 1.00 93.62 88 SER A CA 1
ATOM 721 C C . SER A 1 88 ? -14.713 7.325 -10.844 1.00 93.62 88 SER A C 1
ATOM 723 O O . SER A 1 88 ? -15.884 7.018 -10.619 1.00 93.62 88 SER A O 1
ATOM 725 N N . ILE A 1 89 ? -13.982 8.007 -9.954 1.00 91.94 89 ILE A N 1
ATOM 726 C CA . ILE A 1 89 ? -14.503 8.409 -8.646 1.00 91.94 89 ILE A CA 1
ATOM 727 C C . ILE A 1 89 ? -15.460 9.599 -8.810 1.00 91.94 89 ILE A C 1
ATOM 729 O O . ILE A 1 89 ? -15.097 10.588 -9.451 1.00 91.94 89 ILE A O 1
ATOM 733 N N . PRO A 1 90 ? -16.668 9.547 -8.213 1.00 91.06 90 PRO A N 1
ATOM 734 C CA . PRO A 1 90 ? -17.616 10.648 -8.291 1.00 91.06 90 PRO A CA 1
ATOM 735 C C . PRO A 1 90 ? -17.072 11.919 -7.618 1.00 91.06 90 PRO A C 1
ATOM 737 O O . PRO A 1 90 ? -16.282 11.837 -6.671 1.00 91.06 90 PRO A O 1
ATOM 740 N N . PRO A 1 91 ? -17.517 13.105 -8.068 1.00 90.50 91 PRO A N 1
ATOM 741 C CA . PRO A 1 91 ? -17.136 14.362 -7.443 1.00 90.50 91 PRO A CA 1
ATOM 742 C C . PRO A 1 91 ? -17.595 14.415 -5.982 1.00 90.50 91 PRO A C 1
ATOM 744 O O . PRO A 1 91 ? -18.605 13.820 -5.600 1.00 90.50 91 PRO A O 1
ATOM 747 N N . ILE A 1 92 ? -16.848 15.160 -5.168 1.00 90.31 92 ILE A N 1
ATOM 748 C CA . ILE A 1 92 ? -17.164 15.360 -3.752 1.00 90.31 92 ILE A CA 1
ATOM 749 C C . ILE A 1 92 ? -18.505 16.118 -3.643 1.00 90.31 92 ILE A C 1
ATOM 751 O O . ILE A 1 92 ? -18.641 17.179 -4.263 1.00 90.31 92 ILE A O 1
ATOM 755 N N . PRO A 1 93 ? -19.491 15.607 -2.879 1.00 91.19 93 PRO A N 1
ATOM 756 C CA . PRO A 1 93 ? -20.761 16.297 -2.652 1.00 91.19 93 PRO A CA 1
ATOM 757 C C . PRO A 1 93 ? -20.571 17.679 -2.011 1.00 91.19 93 PRO A C 1
ATOM 759 O O . PRO A 1 93 ? -19.674 17.869 -1.194 1.00 91.19 93 PRO A O 1
ATOM 762 N N . LYS A 1 94 ? -21.420 18.653 -2.362 1.00 90.12 94 LYS A N 1
ATOM 763 C CA . LYS A 1 94 ? -21.294 20.049 -1.887 1.00 90.12 94 LYS A CA 1
ATOM 764 C C . LYS A 1 94 ? -21.649 20.233 -0.409 1.00 90.12 94 LYS A C 1
ATOM 766 O O . LYS A 1 94 ? -21.246 21.215 0.199 1.00 90.12 94 LYS A O 1
ATOM 771 N N . ASP A 1 95 ? -22.439 19.319 0.131 1.00 93.62 95 ASP A N 1
ATOM 772 C CA . ASP A 1 95 ? -22.996 19.323 1.481 1.00 93.62 95 ASP A CA 1
ATOM 773 C C . ASP A 1 95 ? -22.095 18.627 2.511 1.00 93.62 95 ASP A C 1
ATOM 775 O O . ASP A 1 95 ? -22.375 18.673 3.709 1.00 93.62 95 ASP A O 1
ATOM 779 N N . ILE A 1 96 ? -20.995 18.005 2.073 1.00 91.38 96 ILE A N 1
ATOM 780 C CA . ILE A 1 96 ? -20.083 17.335 2.992 1.00 91.38 96 ILE A CA 1
ATOM 781 C C . ILE A 1 96 ? -19.302 18.374 3.827 1.00 91.38 96 ILE A C 1
ATOM 783 O O . ILE A 1 96 ? -18.738 19.327 3.277 1.00 91.38 96 ILE A O 1
ATOM 787 N N . PRO A 1 97 ? -19.216 18.208 5.159 1.00 91.50 97 PRO A N 1
ATOM 788 C CA . PRO A 1 97 ? -18.383 19.067 5.990 1.00 91.50 97 PRO A CA 1
ATOM 789 C C . PRO A 1 97 ? -16.915 19.020 5.555 1.00 91.50 97 PRO A C 1
ATOM 791 O O . PRO A 1 97 ? -16.365 17.943 5.325 1.00 91.50 97 PRO A O 1
ATOM 794 N N . VAL A 1 98 ? -16.251 20.179 5.505 1.00 87.00 98 VAL A N 1
ATOM 795 C CA . VAL A 1 98 ? -14.857 20.302 5.030 1.00 87.00 98 VAL A CA 1
ATOM 796 C C . VAL A 1 98 ? -13.898 19.380 5.789 1.00 87.00 98 VAL A C 1
ATOM 798 O O . VAL A 1 98 ? -13.013 18.773 5.195 1.00 87.00 98 VAL A O 1
ATOM 801 N N . ASN A 1 99 ? -14.109 19.205 7.094 1.00 86.00 99 ASN A N 1
ATOM 802 C CA . ASN A 1 99 ? -13.300 18.328 7.945 1.00 86.00 99 ASN A CA 1
ATOM 803 C C . ASN A 1 99 ? -13.509 16.819 7.691 1.00 86.00 99 ASN A C 1
ATOM 805 O O . ASN A 1 99 ? -12.793 16.009 8.274 1.00 86.00 99 ASN A O 1
ATOM 809 N N . GLN A 1 100 ? -14.473 16.436 6.852 1.00 85.38 100 GLN A N 1
ATOM 810 C CA . GLN A 1 100 ? -14.735 15.053 6.441 1.00 85.38 100 GLN A CA 1
ATOM 811 C C . GLN A 1 100 ? -14.326 14.778 4.989 1.00 85.38 100 GLN A C 1
ATOM 813 O O . GLN A 1 100 ? -14.441 13.640 4.526 1.00 85.38 100 GLN A O 1
ATOM 818 N N . ILE A 1 101 ? -13.850 15.795 4.264 1.00 90.12 101 ILE A N 1
ATOM 819 C CA . ILE A 1 101 ? -13.429 15.649 2.874 1.00 90.12 101 ILE A CA 1
ATOM 820 C C . ILE A 1 101 ? -12.108 14.887 2.808 1.00 90.12 101 ILE A C 1
ATOM 822 O O . ILE A 1 101 ? -11.103 15.291 3.388 1.00 90.12 101 ILE A O 1
ATOM 826 N N . ILE A 1 102 ? -12.100 13.817 2.014 1.00 89.62 102 ILE A N 1
ATOM 827 C CA . ILE A 1 102 ? -10.880 13.153 1.563 1.00 89.62 102 ILE A CA 1
ATOM 828 C C . ILE A 1 102 ? -10.757 13.411 0.069 1.00 89.62 102 ILE A C 1
ATOM 830 O O . ILE A 1 102 ? -11.573 12.942 -0.726 1.00 89.62 102 ILE A O 1
ATOM 834 N N . VAL A 1 103 ? -9.728 14.165 -0.309 1.00 90.75 103 VAL A N 1
ATOM 835 C CA . VAL A 1 103 ? -9.396 14.375 -1.716 1.00 90.75 103 VAL A CA 1
ATOM 836 C C . VAL A 1 103 ? -8.831 13.072 -2.262 1.00 90.75 103 VAL A C 1
ATOM 838 O O . VAL A 1 103 ? -7.826 12.564 -1.766 1.00 90.75 103 VAL A O 1
ATOM 841 N N . ASN A 1 104 ? -9.491 12.516 -3.275 1.00 91.62 104 ASN A N 1
ATOM 842 C CA . ASN A 1 104 ? -8.995 11.315 -3.927 1.00 91.62 104 ASN A CA 1
ATOM 843 C C . ASN A 1 104 ? -7.799 11.694 -4.811 1.00 91.62 104 ASN A C 1
ATOM 845 O O . ASN A 1 104 ? -7.908 12.538 -5.697 1.00 91.62 104 ASN A O 1
ATOM 849 N N . THR A 1 105 ? -6.662 11.060 -4.555 1.00 94.38 105 THR A N 1
ATOM 850 C CA . THR A 1 105 ? -5.455 11.087 -5.391 1.00 94.38 105 THR A CA 1
ATOM 851 C C . THR A 1 105 ? -5.111 9.669 -5.842 1.00 94.38 105 THR A C 1
ATOM 853 O O . THR A 1 105 ? -5.669 8.690 -5.332 1.00 94.38 105 THR A O 1
ATOM 856 N N . ILE A 1 106 ? -4.144 9.534 -6.751 1.00 95.38 106 ILE A N 1
ATOM 857 C CA . ILE A 1 106 ? -3.639 8.226 -7.188 1.00 95.38 106 ILE A CA 1
ATOM 858 C C . ILE A 1 106 ? -3.149 7.399 -5.982 1.00 95.38 106 ILE A C 1
ATOM 860 O O . ILE A 1 106 ? -3.425 6.203 -5.890 1.00 95.38 106 ILE A O 1
ATOM 864 N N . GLU A 1 107 ? -2.482 8.025 -5.011 1.00 92.31 107 GLU A N 1
ATOM 865 C CA . GLU A 1 107 ? -2.006 7.382 -3.779 1.00 92.31 107 GLU A CA 1
ATOM 866 C C . GLU A 1 107 ? -3.166 6.827 -2.956 1.00 92.31 107 GLU A C 1
ATOM 868 O O . GLU A 1 107 ? -3.124 5.671 -2.542 1.00 92.31 107 GLU A O 1
ATOM 873 N N . THR A 1 108 ? -4.229 7.612 -2.753 1.00 94.44 108 THR A N 1
ATOM 874 C CA . THR A 1 108 ? -5.394 7.141 -1.985 1.00 94.44 108 THR A CA 1
ATOM 875 C C . THR A 1 108 ? -6.086 5.962 -2.668 1.00 94.44 108 THR A C 1
ATOM 877 O O . THR A 1 108 ? -6.461 5.000 -1.997 1.00 94.44 108 THR A O 1
ATOM 880 N N . VAL A 1 109 ? -6.178 5.975 -4.003 1.00 96.06 109 VAL A N 1
ATOM 881 C CA . VAL A 1 109 ? -6.720 4.861 -4.793 1.00 96.06 109 VAL A CA 1
ATOM 882 C C . VAL A 1 109 ? -5.885 3.597 -4.586 1.00 96.06 109 VAL A C 1
ATOM 884 O O . VAL A 1 109 ? -6.437 2.541 -4.267 1.00 96.06 109 VAL A O 1
ATOM 887 N N . ARG A 1 110 ? -4.554 3.713 -4.689 1.00 95.75 110 ARG A N 1
ATOM 888 C CA . ARG A 1 110 ? -3.610 2.612 -4.434 1.00 95.75 110 ARG A CA 1
ATOM 889 C C . ARG A 1 110 ? -3.779 2.056 -3.017 1.00 95.75 110 ARG A C 1
ATOM 891 O O . ARG A 1 110 ? -3.915 0.844 -2.856 1.00 95.75 110 ARG A O 1
ATOM 898 N N . TYR A 1 111 ? -3.830 2.920 -1.997 1.00 95.50 111 TYR A N 1
ATOM 899 C CA . TYR A 1 111 ? -4.015 2.500 -0.604 1.00 95.50 111 TYR A CA 1
ATOM 900 C C . TYR A 1 111 ? -5.314 1.728 -0.411 1.00 95.50 111 TYR A C 1
ATOM 902 O O . TYR A 1 111 ? -5.280 0.608 0.091 1.00 95.50 111 TYR A O 1
ATOM 910 N N . PHE A 1 112 ? -6.450 2.267 -0.856 1.00 95.94 112 PHE A N 1
ATOM 911 C CA . PHE A 1 112 ? -7.736 1.594 -0.682 1.00 95.94 112 PHE A CA 1
ATOM 912 C C . PHE A 1 112 ? -7.808 0.259 -1.426 1.00 95.94 112 PHE A C 1
ATOM 914 O O . PHE A 1 112 ? -8.398 -0.692 -0.910 1.00 95.94 112 PHE A O 1
ATOM 921 N N . TYR A 1 113 ? -7.175 0.152 -2.596 1.00 95.62 113 TYR A N 1
ATOM 922 C CA . TYR A 1 113 ? -7.078 -1.112 -3.318 1.00 95.62 113 TYR A CA 1
ATOM 923 C C . TYR A 1 113 ? -6.258 -2.158 -2.547 1.00 95.62 113 TYR A C 1
ATOM 925 O O . TYR A 1 113 ? -6.692 -3.301 -2.388 1.00 95.62 113 TYR A O 1
ATOM 933 N N . LEU A 1 114 ? -5.086 -1.774 -2.033 1.00 95.69 114 LEU A N 1
ATOM 934 C CA . LEU A 1 114 ? -4.225 -2.670 -1.259 1.00 95.69 114 LEU A CA 1
ATOM 935 C C . LEU A 1 114 ? -4.862 -3.057 0.078 1.00 95.69 114 LEU A C 1
ATOM 937 O O . LEU A 1 114 ? -4.842 -4.234 0.433 1.00 95.69 114 LEU A O 1
ATOM 941 N N . PHE A 1 115 ? -5.493 -2.109 0.777 1.00 96.31 115 PHE A N 1
ATOM 942 C CA . PHE A 1 115 ? -6.243 -2.379 2.005 1.00 96.31 115 PHE A CA 1
ATOM 943 C C . PHE A 1 115 ? -7.345 -3.396 1.751 1.00 96.31 115 PHE A C 1
ATOM 945 O O . PHE A 1 115 ? -7.422 -4.392 2.463 1.00 96.31 115 PHE A O 1
ATOM 952 N N . LYS A 1 116 ? -8.139 -3.210 0.689 1.00 95.12 116 LYS A N 1
ATOM 953 C CA . LYS A 1 116 ? -9.189 -4.158 0.306 1.00 95.12 116 LYS A CA 1
ATOM 954 C C . LYS A 1 116 ? -8.633 -5.563 0.097 1.00 95.12 116 LYS A C 1
ATOM 956 O O . LYS A 1 116 ? -9.198 -6.516 0.621 1.00 95.12 116 LYS A O 1
ATOM 961 N N . ASN A 1 117 ? -7.530 -5.704 -0.634 1.00 93.94 117 ASN A N 1
ATOM 962 C CA . ASN A 1 117 ? -6.947 -7.018 -0.908 1.00 93.94 117 ASN A CA 1
ATOM 963 C C . ASN A 1 117 ? -6.370 -7.688 0.343 1.00 93.94 117 ASN A C 1
ATOM 965 O O . ASN A 1 117 ? -6.573 -8.883 0.532 1.00 93.94 117 ASN A O 1
ATOM 969 N N . LEU A 1 118 ? -5.658 -6.943 1.188 1.00 94.69 118 LEU A N 1
ATOM 970 C CA . LEU A 1 118 ? -4.990 -7.500 2.364 1.00 94.69 118 LEU A CA 1
ATOM 971 C C . LEU A 1 118 ? -5.982 -7.783 3.497 1.00 94.69 118 LEU A C 1
ATOM 973 O O . LEU A 1 118 ? -6.011 -8.896 4.019 1.00 94.69 118 LEU A O 1
ATOM 977 N N . VAL A 1 119 ? -6.856 -6.827 3.821 1.00 93.50 119 VAL A N 1
ATOM 978 C CA . VAL A 1 119 ? -7.823 -6.957 4.924 1.00 93.50 119 VAL A CA 1
ATOM 979 C C . VAL A 1 119 ? -8.851 -8.051 4.637 1.00 93.50 119 VAL A C 1
ATOM 981 O O . VAL A 1 119 ? -9.118 -8.871 5.514 1.00 93.50 119 VAL A O 1
ATOM 984 N N . ASN A 1 120 ? -9.353 -8.159 3.400 1.00 91.19 120 ASN A N 1
ATOM 985 C CA . ASN A 1 120 ? -10.288 -9.232 3.032 1.00 91.19 120 ASN A CA 1
ATOM 986 C C .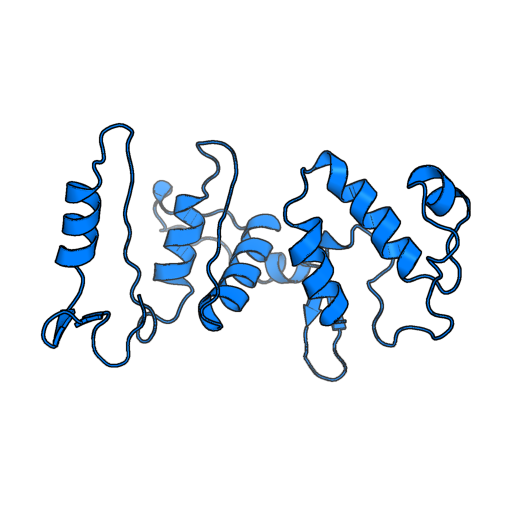 ASN A 1 120 ? -9.654 -10.630 3.068 1.00 91.19 120 ASN A C 1
ATOM 988 O O . ASN A 1 120 ? -10.373 -11.623 3.090 1.00 91.19 120 ASN A O 1
ATOM 992 N N . GLN A 1 121 ? -8.323 -10.715 3.047 1.00 92.44 121 GLN A N 1
ATOM 993 C CA . GLN A 1 121 ? -7.566 -11.961 3.190 1.00 92.44 121 GLN A CA 1
ATOM 994 C C . GLN A 1 121 ? -6.996 -12.128 4.606 1.00 92.44 121 GLN A C 1
ATOM 996 O O . GLN A 1 121 ? -6.100 -12.948 4.822 1.00 92.44 121 GLN A O 1
ATOM 1001 N N . HIS A 1 122 ? -7.489 -11.336 5.566 1.00 91.06 122 HIS A N 1
ATOM 1002 C CA . HIS A 1 122 ? -7.054 -11.327 6.962 1.00 91.06 122 HIS A CA 1
ATOM 1003 C C . HIS A 1 122 ? -5.535 -11.155 7.119 1.00 91.06 122 HIS A C 1
ATOM 1005 O O . HIS A 1 122 ? -4.906 -11.759 7.989 1.00 91.06 122 HIS A O 1
ATOM 1011 N N . LYS A 1 123 ? -4.922 -10.347 6.245 1.00 93.56 123 LYS A N 1
ATOM 1012 C CA . LYS A 1 123 ? -3.501 -10.000 6.310 1.00 93.56 123 LYS A CA 1
ATOM 1013 C C . LYS A 1 123 ? -3.322 -8.659 7.029 1.00 93.56 123 LYS A C 1
ATOM 1015 O O . LYS A 1 123 ? -3.968 -7.686 6.632 1.00 93.56 123 LYS A O 1
ATOM 1020 N N . PRO A 1 124 ? -2.451 -8.584 8.055 1.00 92.81 124 PRO A N 1
ATOM 1021 C CA . PRO A 1 124 ? -2.130 -7.325 8.719 1.00 92.81 124 PRO A CA 1
ATOM 1022 C C . PRO A 1 124 ? -1.552 -6.298 7.742 1.00 92.81 124 PRO A C 1
ATOM 1024 O O . PRO A 1 124 ? -0.791 -6.650 6.840 1.00 92.81 124 PRO A O 1
ATOM 1027 N N . VAL A 1 125 ? -1.890 -5.024 7.949 1.00 93.31 125 VAL A N 1
ATOM 1028 C CA . VAL A 1 125 ? -1.407 -3.901 7.136 1.00 93.31 125 VAL A CA 1
ATOM 1029 C C . VAL A 1 125 ? -0.766 -2.862 8.043 1.00 93.31 125 VAL A C 1
ATOM 1031 O O . VAL A 1 125 ? -1.373 -2.436 9.023 1.00 93.31 125 VAL A O 1
ATOM 1034 N N . LEU A 1 126 ? 0.438 -2.420 7.683 1.00 94.12 126 LEU A N 1
ATOM 1035 C CA . LEU A 1 126 ? 1.120 -1.304 8.326 1.00 94.12 126 LEU A CA 1
ATOM 1036 C C . LEU A 1 126 ? 1.274 -0.163 7.317 1.00 94.12 126 LEU A C 1
ATOM 1038 O O . LEU A 1 126 ? 1.931 -0.324 6.291 1.00 94.12 126 LEU A O 1
ATOM 1042 N N . LEU A 1 127 ? 0.681 0.994 7.617 1.00 94.06 127 LEU A N 1
ATOM 1043 C CA . LEU A 1 127 ? 0.871 2.218 6.841 1.00 94.06 127 LEU A CA 1
ATOM 1044 C C . LEU A 1 127 ? 1.816 3.158 7.595 1.00 94.06 127 LEU A C 1
ATOM 1046 O O . LEU A 1 127 ? 1.471 3.672 8.659 1.00 94.06 127 LEU A O 1
ATOM 1050 N N . VAL A 1 128 ? 2.990 3.410 7.021 1.00 91.94 128 VAL A N 1
ATOM 1051 C CA . VAL A 1 128 ? 4.024 4.285 7.594 1.00 91.94 128 VAL A CA 1
ATOM 1052 C C . VAL A 1 128 ? 4.103 5.621 6.860 1.00 91.94 128 VAL A C 1
ATOM 1054 O O . VAL A 1 128 ? 3.708 5.738 5.703 1.00 91.94 128 VAL A O 1
ATOM 1057 N N . GLY A 1 129 ? 4.601 6.651 7.543 1.00 91.56 129 GLY A N 1
ATOM 1058 C CA . GLY A 1 129 ? 4.871 7.962 6.951 1.00 91.56 129 GLY A CA 1
ATOM 1059 C C . GLY A 1 129 ? 4.827 9.104 7.973 1.00 91.56 129 GLY A C 1
ATOM 1060 O O . GLY A 1 129 ? 4.372 8.889 9.102 1.00 91.56 129 GLY A O 1
ATOM 1061 N N . PRO A 1 130 ? 5.228 10.328 7.587 1.00 92.94 130 PRO A N 1
ATOM 1062 C CA . PRO A 1 130 ? 5.340 11.482 8.489 1.00 92.94 130 PRO A CA 1
ATOM 1063 C C . PRO A 1 130 ? 4.035 11.840 9.211 1.00 92.94 130 PRO A C 1
ATOM 1065 O O . PRO A 1 130 ? 2.948 11.511 8.736 1.00 92.94 130 PRO A O 1
ATOM 1068 N N . THR A 1 131 ? 4.108 12.517 10.355 1.00 91.56 131 THR A N 1
ATOM 1069 C CA . THR A 1 131 ? 2.917 13.006 11.075 1.00 91.56 131 THR A CA 1
ATOM 1070 C C . THR A 1 131 ? 2.116 13.986 10.208 1.00 91.56 131 THR A C 1
ATOM 1072 O O . THR A 1 131 ? 2.686 14.726 9.416 1.00 91.56 131 THR A O 1
ATOM 1075 N N . GLY A 1 132 ? 0.782 13.971 10.322 1.00 89.44 132 GLY A N 1
ATOM 1076 C CA . GLY A 1 132 ? -0.091 14.902 9.589 1.00 89.44 132 GLY A CA 1
ATOM 1077 C C . GLY A 1 132 ? -0.436 14.514 8.143 1.00 89.44 132 GLY A C 1
ATOM 1078 O O . GLY A 1 132 ? -1.149 15.252 7.480 1.00 89.44 132 GLY A O 1
ATOM 1079 N N . THR A 1 133 ? -0.012 13.347 7.646 1.00 90.44 133 THR A N 1
ATOM 1080 C CA . THR A 1 133 ? -0.232 12.923 6.241 1.00 90.44 133 THR A CA 1
ATOM 1081 C C . THR A 1 133 ? -1.533 12.147 5.977 1.00 90.44 133 THR A C 1
ATOM 1083 O O . THR A 1 133 ? -1.651 11.439 4.979 1.00 90.44 133 THR A O 1
ATOM 1086 N N . GLY A 1 134 ? -2.513 12.213 6.883 1.00 91.06 134 GLY A N 1
ATOM 1087 C CA . GLY A 1 134 ? -3.829 11.583 6.681 1.00 91.06 134 GLY A CA 1
ATOM 1088 C C . GLY A 1 134 ? -3.889 10.059 6.869 1.00 91.06 134 GLY A C 1
ATOM 1089 O O . GLY A 1 134 ? -4.956 9.478 6.709 1.00 91.06 134 GLY A O 1
ATOM 1090 N N . LYS A 1 135 ? -2.795 9.395 7.277 1.00 94.19 135 LYS A N 1
ATOM 1091 C CA . LYS A 1 135 ? -2.730 7.927 7.472 1.00 94.19 135 LYS A CA 1
ATOM 1092 C C . LYS A 1 135 ? -3.901 7.350 8.277 1.00 94.19 135 LYS A C 1
ATOM 1094 O O . LYS A 1 135 ? -4.577 6.437 7.807 1.00 94.19 135 LYS A O 1
ATOM 1099 N N . SER A 1 136 ? -4.159 7.900 9.468 1.00 94.56 136 SER A N 1
ATOM 1100 C CA . SER A 1 136 ? -5.260 7.447 10.328 1.00 94.56 136 SER A CA 1
ATOM 1101 C C . SER A 1 136 ? -6.617 7.671 9.664 1.00 94.56 136 SER A C 1
ATOM 1103 O O . SER A 1 136 ? -7.469 6.792 9.717 1.00 94.56 136 SER A O 1
ATOM 1105 N N . VAL A 1 137 ? -6.788 8.801 8.970 1.00 94.00 137 VAL A N 1
ATOM 1106 C CA . VAL A 1 137 ? -8.017 9.130 8.234 1.00 94.00 137 VAL A CA 1
ATOM 1107 C C . VAL A 1 137 ? -8.274 8.105 7.128 1.00 94.00 137 VAL A C 1
ATOM 1109 O O . VAL A 1 137 ? -9.391 7.612 7.022 1.00 94.00 137 VAL A O 1
ATOM 1112 N N . TYR A 1 138 ? -7.255 7.706 6.361 1.00 95.31 138 TYR A N 1
ATOM 1113 C CA . TYR A 1 138 ? -7.412 6.700 5.305 1.00 95.31 138 TYR A CA 1
ATOM 1114 C C . TYR A 1 138 ? -7.780 5.320 5.859 1.00 95.31 138 TYR A C 1
ATOM 1116 O O . TYR A 1 138 ? -8.663 4.657 5.317 1.00 95.31 138 TYR A O 1
ATOM 1124 N N . ILE A 1 139 ? -7.144 4.884 6.950 1.00 94.69 139 ILE A N 1
ATOM 1125 C CA . ILE A 1 139 ? -7.470 3.598 7.587 1.00 94.69 139 ILE A CA 1
ATOM 1126 C C . ILE A 1 139 ? -8.901 3.622 8.141 1.00 94.69 139 ILE A C 1
ATOM 1128 O O . ILE A 1 139 ? -9.666 2.688 7.902 1.00 94.69 139 ILE A O 1
ATOM 1132 N N . MET A 1 140 ? -9.284 4.697 8.837 1.00 93.75 140 MET A N 1
ATOM 1133 C CA . MET A 1 140 ? -10.632 4.859 9.389 1.00 93.75 140 MET A CA 1
ATOM 1134 C C . MET A 1 140 ? -11.693 4.895 8.285 1.00 93.75 140 MET A C 1
ATOM 1136 O O . MET A 1 140 ? -12.683 4.173 8.373 1.00 93.75 140 MET A O 1
ATOM 1140 N N . GLU A 1 141 ? -11.470 5.673 7.225 1.00 93.69 141 GLU A N 1
ATOM 1141 C CA . GLU A 1 141 ? -12.347 5.746 6.052 1.00 93.69 141 GLU A CA 1
ATOM 1142 C C . GLU A 1 141 ? -12.530 4.369 5.408 1.00 93.69 141 GLU A C 1
ATOM 1144 O O . GLU A 1 141 ? -13.655 3.955 5.118 1.00 93.69 141 GLU A O 1
ATOM 1149 N N . PHE A 1 142 ? -11.431 3.634 5.210 1.00 95.12 142 PHE A N 1
ATOM 1150 C CA . PHE A 1 142 ? -11.489 2.302 4.629 1.00 95.12 142 PHE A CA 1
ATOM 1151 C C . PHE A 1 142 ? -12.327 1.355 5.489 1.00 95.12 142 PHE A C 1
ATOM 1153 O O . PHE A 1 142 ? -13.275 0.753 4.988 1.00 95.12 142 PHE A O 1
ATOM 1160 N N . LEU A 1 143 ? -12.006 1.247 6.780 1.00 93.50 143 LEU A N 1
ATOM 1161 C CA . LEU A 1 143 ? -12.652 0.289 7.672 1.00 93.50 143 LEU A CA 1
ATOM 1162 C C . LEU A 1 143 ? -14.126 0.615 7.942 1.00 93.50 143 LEU A C 1
ATOM 1164 O O . LEU A 1 143 ? -14.925 -0.308 8.072 1.00 93.50 143 LEU A O 1
ATOM 1168 N N . LEU A 1 144 ? -14.487 1.900 8.029 1.00 92.06 144 LEU A N 1
ATOM 1169 C CA . LEU A 1 144 ? -15.847 2.329 8.370 1.00 92.06 144 LEU A CA 1
ATOM 1170 C C . LEU A 1 144 ? -16.769 2.462 7.157 1.00 92.06 144 LEU A C 1
ATOM 1172 O O . LEU A 1 144 ? -17.955 2.170 7.281 1.00 92.06 144 LEU A O 1
ATOM 1176 N N . LYS A 1 145 ? -16.257 2.928 6.008 1.00 90.38 145 LYS A N 1
ATOM 1177 C CA . LYS A 1 145 ? -17.099 3.285 4.852 1.00 90.38 145 LYS A CA 1
ATOM 1178 C C . LYS A 1 145 ? -16.879 2.419 3.616 1.00 90.38 145 LYS A C 1
ATOM 1180 O O . LYS A 1 145 ? -17.782 2.314 2.793 1.00 90.38 145 LYS A O 1
ATOM 1185 N N . ARG A 1 146 ? -15.692 1.824 3.448 1.00 90.44 146 ARG A N 1
ATOM 1186 C CA . ARG A 1 146 ? -15.323 1.084 2.220 1.00 90.44 146 ARG A CA 1
ATOM 1187 C C . ARG A 1 146 ? -15.203 -0.427 2.416 1.00 90.44 146 ARG A C 1
ATOM 1189 O O . ARG A 1 146 ? -15.079 -1.153 1.429 1.00 90.44 146 ARG A O 1
ATOM 1196 N N . ASN A 1 147 ? -15.234 -0.897 3.658 1.00 91.25 147 ASN A N 1
ATOM 1197 C CA . ASN A 1 147 ? -15.230 -2.310 4.010 1.00 91.25 147 ASN A CA 1
ATOM 1198 C C . ASN A 1 147 ? -16.639 -2.790 4.398 1.00 91.25 147 ASN A C 1
ATOM 120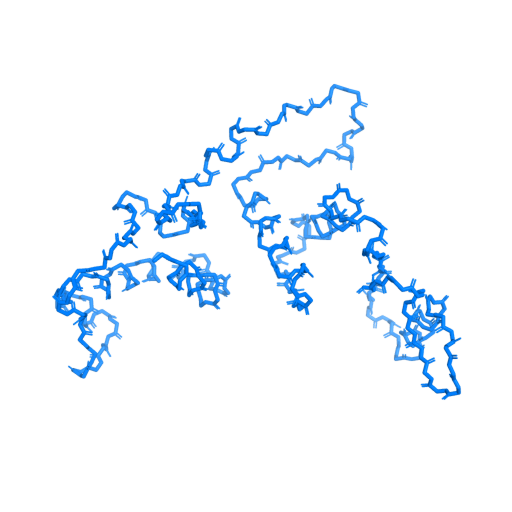0 O O . ASN A 1 147 ? -17.521 -1.980 4.658 1.00 91.25 147 ASN A O 1
ATOM 1204 N N . ASN A 1 148 ? -16.868 -4.106 4.429 1.00 89.69 148 ASN A N 1
ATOM 1205 C CA . ASN A 1 148 ? -18.169 -4.674 4.781 1.00 89.69 148 ASN A CA 1
ATOM 1206 C C . ASN A 1 148 ? -18.409 -4.605 6.309 1.00 89.69 148 ASN A C 1
ATOM 1208 O O . ASN A 1 148 ? -17.815 -5.408 7.035 1.00 89.69 148 ASN A O 1
ATOM 1212 N N . PRO A 1 149 ? -19.321 -3.742 6.807 1.00 86.44 149 PRO A N 1
ATOM 1213 C CA . PRO A 1 149 ? -19.540 -3.541 8.244 1.00 86.44 149 PRO A CA 1
ATOM 1214 C C . PRO A 1 149 ? -20.240 -4.725 8.931 1.00 86.44 149 PRO A C 1
ATOM 1216 O O . PRO A 1 149 ? -20.289 -4.809 10.162 1.00 86.44 149 PRO A O 1
ATOM 1219 N N . GLN A 1 150 ? -20.818 -5.649 8.156 1.00 85.75 150 GLN A N 1
ATOM 1220 C CA . GLN A 1 150 ? -21.421 -6.861 8.707 1.00 85.75 150 GLN A CA 1
ATOM 1221 C C . GLN A 1 150 ? -20.370 -7.906 9.067 1.00 85.75 150 GLN A C 1
ATOM 1223 O O . GLN A 1 150 ? -20.556 -8.635 10.040 1.00 85.75 150 GLN A O 1
ATOM 1228 N N . VAL A 1 151 ? -19.265 -7.926 8.319 1.00 86.38 151 VAL A N 1
ATOM 1229 C CA . VAL A 1 151 ? -18.163 -8.879 8.480 1.00 86.38 151 VAL A CA 1
ATOM 1230 C C . VAL A 1 151 ? -17.074 -8.298 9.372 1.00 86.38 151 VAL A C 1
ATOM 1232 O O . VAL A 1 151 ? -16.630 -8.964 10.303 1.00 86.38 151 VAL A O 1
ATOM 1235 N N . PHE A 1 152 ? -16.672 -7.053 9.126 1.00 88.19 152 PHE A N 1
ATOM 1236 C CA . PHE A 1 152 ? -15.571 -6.401 9.824 1.00 88.19 152 PHE A CA 1
ATOM 1237 C C . PHE A 1 152 ? -16.099 -5.316 10.754 1.00 88.19 152 PHE A C 1
ATOM 1239 O O . PHE A 1 152 ? -16.784 -4.389 10.322 1.00 88.19 152 PHE A O 1
ATOM 1246 N N . LYS A 1 153 ? -15.763 -5.418 12.039 1.00 87.38 153 LYS A N 1
ATOM 1247 C CA . LYS A 1 153 ? -16.007 -4.363 13.019 1.00 87.38 153 LYS A CA 1
ATOM 1248 C C . LYS A 1 153 ? -14.669 -3.736 13.387 1.00 87.38 153 LYS A C 1
ATOM 1250 O O . LYS A 1 153 ? -13.887 -4.401 14.045 1.00 87.38 153 LYS A O 1
ATOM 1255 N N . PRO A 1 154 ? -14.387 -2.483 13.013 1.00 89.06 154 PRO A N 1
ATOM 1256 C CA . PRO A 1 154 ? -13.126 -1.874 13.396 1.00 89.06 154 PRO A CA 1
ATOM 1257 C C . PRO A 1 154 ? -13.067 -1.570 14.890 1.00 89.06 154 PRO A C 1
ATOM 1259 O O . PRO A 1 154 ? -14.022 -1.053 15.476 1.00 89.06 154 PRO A O 1
ATOM 1262 N N . LEU A 1 155 ? -11.900 -1.826 15.475 1.00 88.31 155 LEU A N 1
ATOM 1263 C CA . LEU A 1 155 ? -11.515 -1.354 16.795 1.00 88.31 155 LEU A CA 1
ATOM 1264 C C . LEU A 1 155 ? -10.352 -0.368 16.657 1.00 88.31 155 LEU A C 1
ATOM 1266 O O . LEU A 1 155 ? -9.279 -0.726 16.176 1.00 88.31 155 LEU A O 1
ATOM 1270 N N . PHE A 1 156 ? -10.559 0.870 17.100 1.00 90.50 156 PHE A N 1
ATOM 1271 C CA . PHE A 1 156 ? -9.521 1.897 17.088 1.00 90.50 156 PHE A CA 1
ATOM 1272 C C . PHE A 1 156 ? -8.868 2.006 18.461 1.00 90.50 156 PHE A C 1
ATOM 1274 O O . PHE A 1 156 ? -9.541 2.282 19.453 1.00 90.50 156 PHE A O 1
ATOM 1281 N N . ILE A 1 157 ? -7.553 1.803 18.497 1.00 90.19 157 ILE A N 1
ATOM 1282 C CA . ILE A 1 157 ? -6.717 1.972 19.685 1.00 90.19 157 ILE A CA 1
ATOM 1283 C C . ILE A 1 157 ? -5.630 2.980 19.335 1.00 90.19 157 ILE A C 1
ATOM 1285 O O . ILE A 1 157 ? -4.936 2.831 18.328 1.00 90.19 157 ILE A O 1
ATOM 1289 N N . THR A 1 158 ? -5.487 3.998 20.177 1.00 90.94 158 THR A N 1
ATOM 1290 C CA . THR A 1 158 ? -4.477 5.044 20.022 1.00 90.94 158 THR A CA 1
ATOM 1291 C C . THR A 1 158 ? -3.477 4.927 21.157 1.00 90.94 158 THR A C 1
ATOM 1293 O O . THR A 1 158 ? -3.862 4.904 22.324 1.00 90.94 158 THR A O 1
ATOM 1296 N N . PHE A 1 159 ? -2.196 4.884 20.812 1.00 92.38 159 PHE A N 1
ATOM 1297 C CA . PHE A 1 159 ? -1.105 4.881 21.778 1.00 92.38 159 PHE A CA 1
ATOM 1298 C C . PHE A 1 159 ? -0.542 6.291 21.943 1.00 92.38 159 PHE A C 1
ATOM 1300 O O . PHE A 1 159 ? -0.415 7.042 20.974 1.00 92.38 159 PHE A O 1
ATOM 1307 N N . SER A 1 160 ? -0.179 6.633 23.172 1.00 93.00 160 SER A N 1
ATOM 1308 C CA . SER A 1 160 ? 0.625 7.803 23.513 1.00 93.00 160 SER A CA 1
ATOM 1309 C C . SER A 1 160 ? 1.880 7.356 24.264 1.00 93.00 160 SER A C 1
ATOM 1311 O O . SER A 1 160 ? 2.010 6.193 24.644 1.00 93.00 160 SER A O 1
ATOM 1313 N N . ALA A 1 161 ? 2.800 8.287 24.526 1.00 91.62 161 ALA A N 1
ATOM 1314 C CA . ALA A 1 161 ? 4.013 8.003 25.296 1.00 91.62 161 ALA A CA 1
ATOM 1315 C C . ALA A 1 161 ? 3.736 7.489 26.725 1.00 91.62 161 ALA A C 1
ATOM 1317 O O . ALA A 1 161 ? 4.623 6.922 27.352 1.00 91.62 161 ALA A O 1
ATOM 1318 N N . GLN A 1 162 ? 2.520 7.688 27.243 1.00 93.12 162 GLN A N 1
ATOM 1319 C CA . GLN A 1 162 ? 2.119 7.273 28.589 1.00 93.12 162 GLN A CA 1
ATOM 1320 C C . GLN A 1 162 ? 1.261 5.999 28.595 1.00 93.12 162 GLN A C 1
ATOM 1322 O O . GLN A 1 162 ? 0.862 5.548 29.666 1.00 93.12 162 GLN A O 1
ATOM 1327 N N . THR A 1 163 ? 0.953 5.417 27.429 1.00 94.62 163 THR A N 1
ATOM 1328 C CA . THR A 1 163 ? 0.133 4.203 27.358 1.00 94.62 163 THR A CA 1
ATOM 1329 C C . THR A 1 163 ? 0.904 3.004 27.904 1.00 94.62 163 THR A C 1
ATOM 1331 O O . THR A 1 163 ? 1.888 2.563 27.316 1.00 94.62 163 THR A O 1
ATOM 1334 N N . THR A 1 164 ? 0.445 2.452 29.025 1.00 95.19 164 THR A N 1
ATOM 1335 C CA . THR A 1 164 ? 1.058 1.271 29.649 1.00 95.19 164 THR A CA 1
ATOM 1336 C C . THR A 1 164 ? 0.522 -0.037 29.060 1.00 95.19 164 THR A C 1
ATOM 1338 O O . THR A 1 164 ? -0.532 -0.079 28.416 1.00 95.19 164 THR A O 1
ATOM 1341 N N . ALA A 1 165 ? 1.226 -1.145 29.314 1.00 94.94 165 ALA A N 1
ATOM 1342 C CA . ALA A 1 165 ? 0.774 -2.478 28.911 1.00 94.94 165 ALA A CA 1
ATOM 1343 C C . ALA A 1 165 ? -0.599 -2.832 29.515 1.00 94.94 165 ALA A C 1
ATOM 1345 O O . ALA A 1 165 ? -1.468 -3.333 28.804 1.00 94.94 165 ALA A O 1
ATOM 1346 N N . ASN A 1 166 ? -0.830 -2.486 30.787 1.00 94.69 166 ASN A N 1
ATOM 1347 C CA . ASN A 1 166 ? -2.106 -2.737 31.465 1.00 94.69 166 ASN A CA 1
ATOM 1348 C C . ASN A 1 166 ? -3.248 -1.940 30.822 1.00 94.69 166 ASN A C 1
ATOM 1350 O O . ASN A 1 166 ? -4.273 -2.517 30.480 1.00 94.69 166 ASN A O 1
ATOM 1354 N N . GLN A 1 167 ? -3.033 -0.650 30.539 1.00 93.12 167 GLN A N 1
ATOM 1355 C CA . GLN A 1 167 ? -4.021 0.167 29.821 1.00 93.12 167 GLN A CA 1
ATOM 1356 C C . GLN A 1 167 ? -4.333 -0.401 28.433 1.00 93.12 167 GLN A C 1
ATOM 1358 O O . GLN A 1 167 ? -5.483 -0.402 28.006 1.00 93.12 167 GLN A O 1
ATOM 1363 N N . THR A 1 168 ? -3.320 -0.907 27.726 1.00 93.19 168 THR A N 1
ATOM 1364 C CA . THR A 1 168 ? -3.506 -1.550 26.418 1.00 93.19 168 THR A CA 1
ATOM 1365 C C . THR A 1 168 ? -4.380 -2.791 26.530 1.00 93.19 168 THR A C 1
ATOM 1367 O O . THR A 1 168 ? -5.326 -2.953 25.757 1.00 93.19 168 THR A O 1
ATOM 1370 N N . GLN A 1 169 ? -4.096 -3.647 27.512 1.00 91.94 169 GLN A N 1
ATOM 1371 C CA . GLN A 1 169 ? -4.900 -4.830 27.781 1.00 91.94 169 GLN A CA 1
ATOM 1372 C C . GLN A 1 169 ? -6.345 -4.450 28.109 1.00 91.94 169 GLN A C 1
ATOM 1374 O O . GLN A 1 169 ? -7.256 -5.025 27.519 1.00 91.94 169 GLN A O 1
ATOM 1379 N N . ASP A 1 170 ? -6.562 -3.462 28.977 1.00 90.69 170 ASP A N 1
ATOM 1380 C CA . ASP A 1 170 ? -7.899 -3.000 29.356 1.00 90.69 170 ASP A CA 1
ATOM 1381 C C . ASP A 1 170 ? -8.668 -2.442 28.149 1.00 90.69 170 ASP A C 1
ATOM 1383 O O . ASP A 1 170 ? -9.835 -2.785 27.942 1.00 90.69 170 ASP A O 1
ATOM 1387 N N . MET A 1 171 ? -8.008 -1.655 27.289 1.00 90.44 171 MET A N 1
ATOM 1388 C CA . MET A 1 171 ? -8.601 -1.139 26.051 1.00 90.44 171 MET A CA 1
ATOM 1389 C C . MET A 1 171 ? -9.064 -2.269 25.125 1.00 90.44 171 MET A C 1
ATOM 1391 O O . MET A 1 171 ? -10.201 -2.234 24.653 1.00 90.44 171 MET A O 1
ATOM 1395 N N . ILE A 1 172 ? -8.228 -3.288 24.898 1.00 89.12 172 ILE A N 1
ATOM 1396 C CA . ILE A 1 172 ? -8.579 -4.436 24.048 1.00 89.12 172 ILE A CA 1
ATOM 1397 C C . ILE A 1 172 ? -9.699 -5.256 24.709 1.00 89.12 172 ILE A C 1
ATOM 1399 O O . ILE A 1 172 ? -10.724 -5.531 24.086 1.00 89.12 172 ILE A O 1
ATOM 1403 N N . MET A 1 173 ? -9.538 -5.612 25.985 1.00 87.00 173 MET A N 1
ATOM 1404 C CA . MET A 1 173 ? -10.481 -6.446 26.737 1.00 87.00 173 MET A CA 1
ATOM 1405 C C . MET A 1 173 ? -11.865 -5.811 26.859 1.00 87.00 173 MET A C 1
ATOM 1407 O O . MET A 1 173 ? -12.858 -6.525 26.754 1.00 87.00 173 MET A O 1
ATOM 1411 N N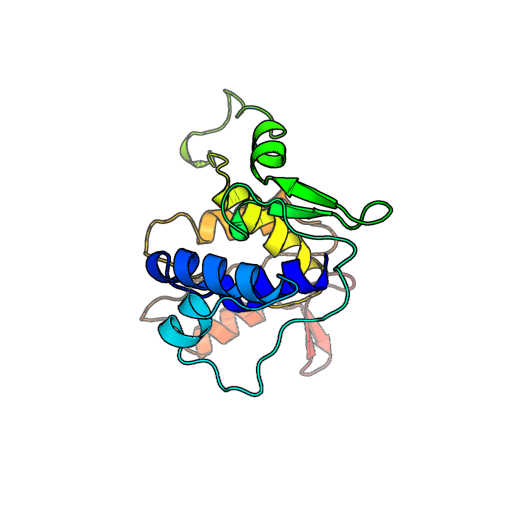 . SER A 1 174 ? -11.953 -4.484 27.000 1.00 85.75 174 SER A N 1
ATOM 1412 C CA . SER A 1 174 ? -13.232 -3.760 27.082 1.00 85.75 174 SER A CA 1
ATOM 1413 C C . SER A 1 174 ? -14.111 -3.903 25.832 1.00 85.75 174 SER A C 1
ATOM 1415 O O . SER A 1 174 ? -15.296 -3.568 25.864 1.00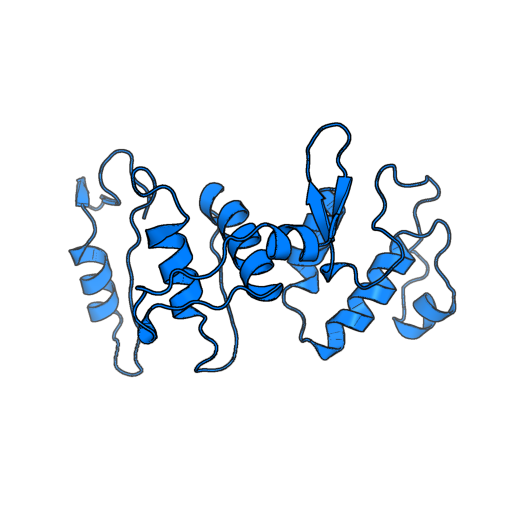 85.75 174 SER A O 1
ATOM 1417 N N . LYS A 1 175 ? -13.537 -4.376 24.719 1.00 81.75 175 LYS A N 1
ATOM 1418 C CA . LYS A 1 175 ? -14.202 -4.498 23.417 1.00 81.75 175 LYS A CA 1
ATOM 1419 C C . LYS A 1 175 ? -14.333 -5.939 22.937 1.00 81.75 175 LYS A C 1
ATOM 1421 O O . LYS A 1 175 ? -15.004 -6.162 21.934 1.00 81.75 175 LYS A O 1
ATOM 1426 N N . MET A 1 176 ? -13.720 -6.907 23.619 1.00 82.94 176 MET A N 1
ATOM 1427 C CA . MET A 1 176 ? -13.819 -8.317 23.249 1.00 82.94 176 MET A CA 1
ATOM 1428 C C . MET A 1 176 ? -14.958 -9.023 23.985 1.00 82.94 176 MET A C 1
ATOM 1430 O O . MET A 1 176 ? -15.128 -8.862 25.191 1.00 82.94 176 MET A O 1
ATOM 1434 N N . ASP A 1 177 ? -15.661 -9.907 23.279 1.00 82.88 177 ASP A N 1
ATOM 1435 C CA . ASP A 1 177 ? -16.656 -10.780 23.892 1.00 82.88 177 ASP A CA 1
ATOM 1436 C C . ASP A 1 177 ? -15.974 -12.014 24.487 1.00 82.88 177 ASP A C 1
ATOM 1438 O O . ASP A 1 177 ? -15.180 -12.705 23.833 1.00 82.88 177 ASP A O 1
ATOM 1442 N N . LYS A 1 178 ? -16.314 -12.325 25.739 1.00 82.94 178 LYS A N 1
ATOM 1443 C CA . LYS A 1 178 ? -15.861 -13.548 26.403 1.00 82.94 178 LYS A CA 1
ATOM 1444 C C . LYS A 1 178 ? -16.614 -14.743 25.819 1.00 82.94 178 LYS A C 1
ATOM 1446 O O . LYS A 1 178 ? -17.813 -14.886 26.031 1.00 82.94 178 LYS A O 1
ATOM 1451 N N . ARG A 1 179 ? -15.907 -15.632 25.114 1.00 80.50 179 ARG A N 1
ATOM 1452 C CA . ARG A 1 179 ? -16.498 -16.841 24.513 1.00 80.50 179 ARG A CA 1
ATOM 1453 C C . ARG A 1 179 ? -16.494 -18.020 25.482 1.00 80.50 179 ARG A C 1
ATOM 1455 O O . ARG A 1 179 ? -17.506 -18.686 25.664 1.00 80.50 179 ARG A O 1
ATOM 1462 N N . LYS A 1 180 ? -15.336 -18.292 26.088 1.00 83.44 180 LYS A N 1
ATOM 1463 C CA . LYS A 1 180 ? -15.101 -19.352 27.087 1.00 83.44 180 LYS A CA 1
ATOM 1464 C C . LYS A 1 180 ? -14.042 -18.873 28.083 1.00 83.44 180 LYS A C 1
ATOM 1466 O O . LYS A 1 180 ? -13.463 -17.802 27.905 1.00 83.44 180 LYS A O 1
ATOM 1471 N N . LYS A 1 181 ? -13.778 -19.635 29.151 1.00 82.62 181 LYS A N 1
ATOM 1472 C CA . LYS A 1 181 ? -12.725 -19.291 30.123 1.00 82.62 181 LYS A CA 1
ATOM 1473 C C . LYS A 1 181 ? -11.383 -19.127 29.389 1.00 82.62 181 LYS A C 1
ATOM 1475 O O . LYS A 1 181 ? -10.907 -20.075 28.781 1.00 82.62 181 LYS A O 1
ATOM 1480 N N . GLY A 1 182 ? -10.824 -17.916 29.420 1.00 80.06 182 GLY A N 1
ATOM 1481 C CA . GLY A 1 182 ? -9.561 -17.576 28.754 1.00 80.06 182 GLY A CA 1
ATOM 1482 C C . GLY A 1 182 ? -9.641 -17.308 27.245 1.00 80.06 182 GLY A C 1
ATOM 1483 O O . GLY A 1 182 ? -8.613 -17.016 26.651 1.00 80.06 182 GLY A O 1
ATOM 1484 N N . VAL A 1 183 ? -10.823 -17.371 26.617 1.00 82.88 183 VAL A N 1
ATOM 1485 C CA . VAL A 1 183 ? -10.981 -17.166 25.165 1.00 82.88 183 VAL A CA 1
ATOM 1486 C C . VAL A 1 183 ? -11.870 -15.959 24.896 1.00 82.88 183 VAL A C 1
ATOM 1488 O O . VAL A 1 183 ? -13.053 -15.954 25.249 1.00 82.88 183 VAL A O 1
ATOM 1491 N N . TYR A 1 184 ? -11.295 -14.971 24.218 1.00 85.31 184 TYR A N 1
ATOM 1492 C CA . TYR A 1 184 ? -11.918 -13.702 23.859 1.00 85.31 184 TYR A CA 1
ATOM 1493 C C . TYR A 1 184 ? -11.865 -13.511 22.345 1.00 85.31 184 TYR A C 1
ATOM 1495 O O . TYR A 1 184 ? -10.949 -14.001 21.686 1.00 85.31 184 TYR A O 1
ATOM 1503 N N . GLY A 1 185 ? -12.851 -12.829 21.775 1.00 84.19 185 GLY A N 1
ATOM 1504 C CA . GLY A 1 185 ? -12.838 -12.535 20.348 1.00 84.19 185 GLY A CA 1
ATOM 1505 C C . GLY A 1 185 ? -13.955 -11.601 19.925 1.00 84.19 185 GLY A C 1
ATOM 1506 O O . GLY A 1 185 ? -14.662 -11.028 20.750 1.00 84.19 185 GLY A O 1
ATOM 1507 N N . ALA A 1 186 ? -14.109 -11.454 18.615 1.00 80.62 186 ALA A N 1
ATOM 1508 C CA . ALA A 1 186 ? -15.230 -10.733 18.028 1.00 80.62 186 ALA A CA 1
ATOM 1509 C C . ALA A 1 186 ? -16.566 -11.426 18.302 1.00 80.62 186 ALA A C 1
ATOM 1511 O O . ALA A 1 186 ? -16.580 -12.646 18.540 1.00 80.62 186 ALA A O 1
ATOM 1512 N N . PRO A 1 187 ? -17.686 -10.685 18.207 1.00 76.31 187 PRO A N 1
ATOM 1513 C CA . PRO A 1 187 ? -19.006 -11.288 18.185 1.00 76.31 187 PRO A CA 1
ATOM 1514 C C . PRO A 1 187 ? -19.069 -12.427 17.153 1.00 76.31 187 PRO A C 1
ATOM 1516 O O . PRO A 1 187 ? -18.392 -12.346 16.121 1.00 76.31 187 PRO A O 1
ATOM 1519 N N . PRO A 1 188 ? -19.855 -13.492 17.389 1.00 78.25 188 PRO A N 1
ATOM 1520 C CA . PRO A 1 188 ? -19.992 -14.596 16.441 1.00 78.25 188 PRO A CA 1
ATOM 1521 C C . PRO A 1 188 ? -20.286 -14.101 15.019 1.00 78.25 188 PRO A C 1
ATOM 1523 O O . PRO A 1 188 ? -21.136 -13.235 14.816 1.00 78.25 188 PRO A O 1
ATOM 1526 N N . GLY A 1 189 ? -19.552 -14.631 14.039 1.00 78.81 189 GLY A N 1
ATOM 1527 C CA . GLY A 1 189 ? -19.697 -14.252 12.630 1.00 78.81 189 GLY A CA 1
ATOM 1528 C C . GLY A 1 189 ? -19.044 -12.926 12.227 1.00 78.81 189 GLY A C 1
ATOM 1529 O O . GLY A 1 189 ? -19.187 -12.525 11.076 1.00 78.81 189 GLY A O 1
ATOM 1530 N N . LYS A 1 190 ? -18.332 -12.248 13.137 1.00 81.38 190 LYS A N 1
ATOM 1531 C CA . LYS A 1 190 ? -17.616 -10.996 12.851 1.00 81.38 190 LYS A CA 1
ATOM 1532 C C . LYS A 1 190 ? -16.116 -11.148 13.079 1.00 81.38 190 LYS A C 1
ATOM 1534 O O . LYS A 1 190 ? -15.679 -12.013 13.837 1.00 81.38 190 LYS A O 1
ATOM 1539 N N . TYR A 1 191 ? -15.349 -10.276 12.443 1.00 79.88 191 TYR A N 1
ATOM 1540 C CA . TYR A 1 191 ? -13.904 -10.142 12.590 1.00 79.88 191 TYR A CA 1
ATOM 1541 C C . TYR A 1 191 ? -13.586 -8.735 13.109 1.00 79.88 191 TYR A C 1
ATOM 1543 O O . TYR A 1 191 ? -14.221 -7.768 12.675 1.00 79.88 191 TYR A O 1
ATOM 1551 N N . TRP A 1 192 ? -12.651 -8.649 14.060 1.00 73.12 192 TRP A N 1
ATOM 1552 C CA . TRP A 1 192 ? -12.029 -7.386 14.471 1.00 73.12 192 TRP A CA 1
ATOM 1553 C C . TRP A 1 192 ? -10.944 -6.993 13.469 1.00 73.12 192 TRP A C 1
ATOM 1555 O O . TRP A 1 192 ? -10.265 -7.922 12.970 1.00 73.12 192 TRP A O 1
#